Protein AF-A0A7W0R6K9-F1 (afdb_monomer_lite)

pLDDT: mean 88.85, std 13.83, range [40.97, 98.88]

Radius of gyration: 19.15 Å; chains: 1; bounding box: 45×50×49 Å

Secondary structure (DSSP, 8-state):
-B-S--SEEEEEE-GGGSEEEEEE-----BSSPPPTTSPPPBSS----EEEEESS-SBTTBPBP----GGG-SS-EEEEEE-TTT-PEEEEE---TTS-B--EEEEES-TT-GGG-EEEEEEEETTBTT-B-SSS--TTPEEEEEEEE-S-SS-SSS-TTHHHHHHHHTT--BBS-EEEEEEETTEEEEEETT-SSSEEEEE-TTSPEEES-EEEEEE--TTS--EEEEEEE-SSTTT--SEEEEEE-TTS-EEEEE----TTSTT-STTTTTS-S---EEEEE-TTS-EEEEEE--S-SPPEEEEEE-TTSSEEEEEE---SSTTSSEEEEEE--GGGS--

Sequence (342 aa):
SLTGTVVNCAGGLALRQSGWLTCEEIVQQELGTAPPGSLPRTEKKHGYVYLNPLNGTARGSPAGPQPFTAMGRFSHEAATVDDRTGIVYQTEDAGSGRGSGFYRFLPRNPADLSRGGVLQILGIQGRPSVDLREGQQQGVALPARWITIREPNPSQDAPNAIFEEGFSRGAAKFNRLEGCWDGAGSIFFSSTSGGDAKNGDVNDDGFEEGYGQIWEFIPQGLSGGQLVLLFESPDGDVLDSPDNVVVSPRGGLVLCEDDASSANAGQDDTSKFFGEDKNRLIGLTLEGVPFPFAENIMNDSEFAGACWSDDGVFLFVNIFGYDEAGSGGTLAVTGPWPRGAL

Foldseek 3Di:
DEPDAPCFAEEEAAAPNQFTWTFRQDFAAADDDDDPPDDHGHNHTHGFIFGFGPDDPDVPDGDYTDGLLLQARARWAYWYAPNVQLKIWTWHFNDFQAWIWTKIFRAPDSVCSSNHTWIWTKAFPPQFLAEPLEPADAPDWTKIFIHTQPRRRDPDSDNCVSVVSRSVRGGYTYHGKAAWEDDPQWIKTKRQFGYDQALQDAGPNGDGTHQIWMWIWHDDHPGITIIGGQEGDNDVVQGGRFHHWDQAPLGKIKTWHFHPHPRCFQPDPLCVPPTDAWIFIWIAASNHHIDTDGIDPLDRFIKDDWDADPVRQWTKIKGDADPDPPRIGIDTDGDPVVVDSD

Structure (mmCIF, N/CA/C/O backbone):
data_AF-A0A7W0R6K9-F1
#
_entry.id   AF-A0A7W0R6K9-F1
#
loop_
_atom_site.group_PDB
_atom_site.id
_atom_site.type_symbol
_atom_site.label_atom_id
_atom_site.label_alt_id
_atom_site.label_comp_id
_atom_site.label_asym_id
_atom_site.label_entity_id
_atom_site.label_seq_id
_atom_site.pdbx_PDB_ins_code
_atom_site.Cartn_x
_atom_site.Cartn_y
_atom_site.Cartn_z
_atom_site.occupancy
_atom_site.B_iso_or_equiv
_atom_site.auth_seq_id
_atom_site.auth_comp_id
_atom_site.auth_asym_id
_atom_site.auth_atom_id
_atom_site.pdbx_PDB_model_num
ATOM 1 N N . SER A 1 1 ? 9.989 6.640 -17.879 1.00 68.06 1 SER A N 1
ATOM 2 C CA . SER A 1 1 ? 11.104 6.639 -16.913 1.00 68.06 1 SER A CA 1
ATOM 3 C C . SER A 1 1 ? 11.218 8.023 -16.303 1.00 68.06 1 SER A C 1
ATOM 5 O O . SER A 1 1 ? 10.957 9.006 -17.002 1.00 68.06 1 SER A O 1
ATOM 7 N N . LEU A 1 2 ? 11.553 8.070 -15.018 1.00 79.44 2 LEU A N 1
ATOM 8 C CA . LEU A 1 2 ? 11.633 9.245 -14.154 1.00 79.44 2 LEU A CA 1
ATOM 9 C C . LEU A 1 2 ? 13.065 9.338 -13.604 1.00 79.44 2 LEU A C 1
ATOM 11 O O . LEU A 1 2 ? 13.737 8.319 -13.474 1.00 79.44 2 LEU A O 1
ATOM 15 N N . THR A 1 3 ? 13.543 10.538 -13.286 1.00 81.00 3 THR A N 1
ATOM 16 C CA . THR A 1 3 ? 14.838 10.740 -12.610 1.00 81.00 3 THR A CA 1
ATOM 17 C C . THR A 1 3 ? 14.665 11.713 -11.455 1.00 81.00 3 THR A C 1
ATOM 19 O O . THR A 1 3 ? 13.910 12.665 -11.613 1.00 81.00 3 THR A O 1
ATOM 22 N N . GLY A 1 4 ? 15.405 11.551 -10.356 1.00 83.81 4 GLY A N 1
ATOM 23 C CA . GLY A 1 4 ? 15.367 12.481 -9.216 1.00 83.81 4 GLY A CA 1
ATOM 24 C C . GLY A 1 4 ? 14.353 12.120 -8.127 1.00 83.81 4 GLY A C 1
ATOM 25 O O . GLY A 1 4 ? 13.928 13.005 -7.388 1.00 83.81 4 GLY A O 1
ATOM 26 N N . THR A 1 5 ? 13.987 10.841 -8.053 1.00 88.44 5 THR A N 1
ATOM 27 C CA . THR A 1 5 ? 13.309 10.198 -6.919 1.00 88.44 5 THR A CA 1
ATOM 28 C C . THR A 1 5 ? 14.271 9.228 -6.231 1.00 88.44 5 THR A C 1
ATOM 30 O O . THR A 1 5 ? 15.294 8.867 -6.823 1.00 88.44 5 THR A O 1
ATOM 33 N N . VAL A 1 6 ? 13.985 8.844 -4.989 1.00 88.12 6 VAL A N 1
ATOM 34 C CA . VAL A 1 6 ? 14.827 7.942 -4.182 1.00 88.12 6 VAL A CA 1
ATOM 35 C C . VAL A 1 6 ? 13.974 6.958 -3.389 1.00 88.12 6 VAL A C 1
ATOM 37 O O . VAL A 1 6 ? 12.847 7.289 -3.044 1.00 88.12 6 VAL A O 1
ATOM 40 N N . VAL A 1 7 ? 14.539 5.785 -3.071 1.00 87.94 7 VAL A N 1
ATOM 41 C CA . VAL A 1 7 ? 13.863 4.727 -2.287 1.00 87.94 7 VAL A CA 1
ATOM 42 C C . VAL A 1 7 ? 12.453 4.482 -2.832 1.00 87.94 7 VAL A C 1
ATOM 44 O O . VAL A 1 7 ? 11.446 4.609 -2.143 1.00 87.94 7 VAL A O 1
ATOM 47 N N . ASN A 1 8 ? 12.391 4.276 -4.149 1.00 91.12 8 ASN A N 1
ATOM 48 C CA . ASN A 1 8 ? 11.143 3.950 -4.807 1.00 91.12 8 ASN A CA 1
ATOM 49 C C . ASN A 1 8 ? 10.807 2.505 -4.456 1.00 91.12 8 ASN A C 1
ATOM 51 O O . ASN A 1 8 ? 11.497 1.622 -4.964 1.00 91.12 8 ASN A O 1
ATOM 55 N N . CYS A 1 9 ? 9.804 2.301 -3.604 1.00 92.12 9 CYS A N 1
ATOM 56 C CA . CYS A 1 9 ? 9.335 0.966 -3.262 1.00 92.12 9 CYS A CA 1
ATOM 57 C C . CYS A 1 9 ? 8.317 0.505 -4.315 1.00 92.12 9 CYS A C 1
ATOM 59 O O . CYS A 1 9 ? 8.650 0.461 -5.509 1.00 92.12 9 CYS A O 1
ATOM 61 N N . ALA A 1 10 ? 7.062 0.262 -3.944 1.00 94.00 10 ALA A N 1
ATOM 62 C CA . ALA A 1 10 ? 6.022 -0.072 -4.900 1.00 94.00 10 ALA A CA 1
ATOM 63 C C . ALA A 1 10 ? 5.387 1.168 -5.580 1.00 94.00 10 ALA A C 1
ATOM 65 O O . ALA A 1 10 ? 6.027 2.111 -6.083 1.00 94.00 10 ALA A O 1
ATOM 66 N N . GLY A 1 11 ? 4.072 1.096 -5.758 1.00 92.50 11 GLY A N 1
ATOM 67 C CA . GLY A 1 11 ? 3.301 2.012 -6.571 1.00 92.50 11 GLY A CA 1
ATOM 68 C C . GLY A 1 11 ? 1.989 1.399 -7.027 1.00 92.50 11 GLY A C 1
ATOM 69 O O . GLY A 1 11 ? 1.465 0.482 -6.403 1.00 92.50 11 GLY A O 1
ATOM 70 N N . GLY A 1 12 ? 1.449 1.907 -8.126 1.00 93.88 12 GLY A N 1
ATOM 71 C CA . GLY A 1 12 ? 0.247 1.341 -8.725 1.00 93.88 12 GLY A CA 1
ATOM 72 C C . GLY A 1 12 ? -0.156 2.018 -10.024 1.00 93.88 12 GLY A C 1
ATOM 73 O O . GLY A 1 12 ? 0.440 3.003 -10.472 1.00 93.88 12 GLY A O 1
ATOM 74 N N . LEU A 1 13 ? -1.179 1.465 -10.670 1.00 92.75 13 LEU A N 1
ATOM 75 C CA . LEU A 1 13 ? -1.684 1.993 -11.933 1.00 92.75 13 LEU A CA 1
ATOM 76 C C . LEU A 1 13 ? -2.298 3.384 -11.737 1.00 92.75 13 LEU A C 1
ATOM 78 O O . LEU A 1 13 ? -3.145 3.606 -10.873 1.00 92.75 13 LEU A O 1
ATOM 82 N N . ALA A 1 14 ? -1.889 4.328 -12.586 1.00 94.50 14 ALA A N 1
ATOM 83 C CA . ALA A 1 14 ? -2.558 5.615 -12.708 1.00 94.50 14 ALA A CA 1
ATOM 84 C C . ALA A 1 14 ? -3.874 5.469 -13.488 1.00 94.50 14 ALA A C 1
ATOM 86 O O . ALA A 1 14 ? -4.049 4.520 -14.256 1.00 94.50 14 ALA A O 1
ATOM 87 N N . LEU A 1 15 ? -4.759 6.466 -13.359 1.00 94.88 15 LEU A N 1
ATOM 88 C CA . LEU A 1 15 ? -6.094 6.482 -13.968 1.00 94.88 15 LEU A CA 1
ATOM 89 C C . LEU A 1 15 ? -6.074 5.988 -15.424 1.00 94.88 15 LEU A C 1
ATOM 91 O O . LEU A 1 15 ? -5.358 6.551 -16.262 1.00 94.88 15 LEU A O 1
ATOM 95 N N . ARG A 1 16 ? -6.892 4.977 -15.727 1.00 90.81 16 ARG A N 1
ATOM 96 C CA . ARG A 1 16 ? -7.057 4.339 -17.042 1.00 90.81 16 ARG A CA 1
ATOM 97 C C . ARG A 1 16 ? -5.739 3.862 -17.642 1.00 90.81 16 ARG A C 1
ATOM 99 O O . ARG A 1 16 ? -5.513 4.039 -18.840 1.00 90.81 16 ARG A O 1
ATOM 106 N N . GLN A 1 17 ? -4.856 3.335 -16.796 1.00 88.00 17 GLN A N 1
ATOM 107 C CA . GLN A 1 17 ? -3.530 2.844 -17.176 1.00 88.00 17 GLN A CA 1
ATOM 108 C C . GLN A 1 17 ? -2.688 3.901 -17.917 1.00 88.00 17 GLN A C 1
ATOM 110 O O . GLN A 1 17 ? -1.878 3.598 -18.790 1.00 88.00 17 GLN A O 1
ATOM 115 N N . SER A 1 18 ? -2.870 5.183 -17.579 1.00 90.75 18 SER A N 1
ATOM 116 C CA . SER A 1 18 ? -2.121 6.287 -18.203 1.00 90.75 18 SER A CA 1
ATOM 117 C C . SER A 1 18 ? -0.634 6.318 -17.815 1.00 90.75 18 SER A C 1
ATOM 119 O O . SER A 1 18 ? 0.165 7.033 -18.432 1.00 90.75 18 SER A O 1
ATOM 121 N N . GLY A 1 19 ? -0.247 5.526 -16.819 1.00 91.50 19 GLY A N 1
ATOM 122 C CA . GLY A 1 19 ? 1.113 5.376 -16.329 1.00 91.50 19 GLY A CA 1
ATOM 123 C C . GLY A 1 19 ? 1.149 4.626 -15.002 1.00 91.50 19 GLY A C 1
ATOM 124 O O . GLY A 1 19 ? 0.177 3.978 -14.616 1.00 91.50 19 GLY A O 1
ATOM 125 N N . TRP A 1 20 ? 2.272 4.762 -14.310 1.00 93.44 20 TRP A N 1
ATOM 126 C CA . TRP A 1 20 ? 2.527 4.195 -12.991 1.00 93.44 20 TRP A CA 1
ATOM 127 C C . TRP A 1 20 ? 2.732 5.317 -11.975 1.00 93.44 20 TRP A C 1
ATOM 129 O O . TRP A 1 20 ? 3.526 6.230 -12.217 1.00 93.44 20 TRP A O 1
ATOM 139 N N . LEU A 1 21 ? 2.022 5.266 -10.854 1.00 95.81 21 LEU A N 1
ATOM 140 C CA . LEU A 1 21 ? 2.320 6.068 -9.676 1.00 95.81 21 LEU A CA 1
ATOM 141 C C . LEU A 1 21 ? 3.453 5.376 -8.929 1.00 95.81 21 LEU A C 1
ATOM 143 O O . LEU A 1 21 ? 3.261 4.271 -8.449 1.00 95.81 21 LEU A O 1
ATOM 147 N N . THR A 1 22 ? 4.630 5.992 -8.872 1.00 95.62 22 THR A N 1
ATOM 148 C CA . THR A 1 22 ? 5.751 5.486 -8.070 1.00 95.62 22 THR A CA 1
ATOM 149 C C . THR A 1 22 ? 5.792 6.212 -6.734 1.00 95.62 22 THR A C 1
ATOM 151 O O . THR A 1 22 ? 5.587 7.432 -6.687 1.00 95.62 22 THR A O 1
ATOM 154 N N . CYS A 1 23 ? 6.041 5.456 -5.672 1.00 97.00 23 CYS A N 1
ATOM 155 C CA . CYS A 1 23 ? 6.009 5.918 -4.295 1.00 97.00 23 CYS A CA 1
ATOM 156 C C . CYS A 1 23 ? 7.423 5.962 -3.721 1.00 97.00 23 CYS A C 1
ATOM 158 O O . CYS A 1 23 ? 8.199 5.040 -3.946 1.00 97.00 23 CYS A O 1
ATOM 160 N N . GLU A 1 24 ? 7.779 7.047 -3.035 1.00 95.44 24 GLU A N 1
ATOM 161 C CA . GLU A 1 24 ? 8.985 7.077 -2.206 1.00 95.44 24 GLU A CA 1
ATOM 162 C C . GLU A 1 24 ? 8.629 6.627 -0.785 1.00 95.44 24 GLU A C 1
ATOM 164 O O . GLU A 1 24 ? 7.899 7.326 -0.070 1.00 95.44 24 GLU A O 1
ATOM 169 N N . GLU A 1 25 ? 9.201 5.509 -0.359 1.00 91.81 25 GLU A N 1
ATOM 170 C CA . GLU A 1 25 ? 9.006 4.919 0.969 1.00 91.81 25 GLU A CA 1
ATOM 171 C C . GLU A 1 25 ? 10.015 5.506 1.974 1.00 91.81 25 GLU A C 1
ATOM 173 O O . GLU A 1 25 ? 10.696 4.849 2.753 1.00 91.81 25 GLU A O 1
ATOM 178 N N . ILE A 1 26 ? 10.187 6.826 1.917 1.00 84.62 26 ILE A N 1
ATOM 179 C CA . ILE A 1 26 ? 11.125 7.531 2.781 1.00 84.62 26 ILE A CA 1
ATOM 180 C C . ILE A 1 26 ? 10.686 8.957 3.023 1.00 84.62 26 ILE A C 1
ATOM 182 O O . ILE A 1 26 ? 10.367 9.694 2.100 1.00 84.62 26 ILE A O 1
ATOM 186 N N . VAL A 1 27 ? 10.822 9.433 4.255 1.00 78.38 27 VAL A N 1
ATOM 187 C CA . VAL A 1 27 ? 10.722 10.864 4.544 1.00 78.38 27 VAL A CA 1
ATOM 188 C C . VAL A 1 27 ? 12.116 11.445 4.740 1.00 78.38 27 VAL A C 1
ATOM 190 O O . VAL A 1 27 ? 12.693 11.362 5.821 1.00 78.38 27 VAL A O 1
ATOM 193 N N . GLN A 1 28 ? 12.656 12.085 3.700 1.00 69.94 28 GLN A N 1
ATOM 194 C CA . GLN A 1 28 ? 13.980 12.716 3.755 1.00 69.94 28 GLN A CA 1
ATOM 195 C C . GLN A 1 28 ? 13.916 14.227 3.524 1.00 69.94 28 GLN A C 1
ATOM 197 O O . GLN A 1 28 ? 13.168 14.713 2.673 1.00 69.94 28 GLN A O 1
ATOM 202 N N . GLN A 1 29 ? 14.667 14.989 4.316 1.00 63.72 29 GLN A N 1
ATOM 203 C CA . GLN A 1 29 ? 14.761 16.453 4.233 1.00 63.72 29 GLN A CA 1
ATOM 204 C C . GLN A 1 29 ? 15.858 16.942 3.279 1.00 63.72 29 GLN A C 1
ATOM 206 O O . GLN A 1 29 ? 16.786 16.202 2.953 1.00 63.72 29 GLN A O 1
ATOM 211 N N . GLU A 1 30 ? 15.796 18.245 2.971 1.00 58.09 30 GLU A N 1
ATOM 212 C CA . GLU A 1 30 ? 16.895 19.001 2.354 1.00 58.09 30 GLU A CA 1
ATOM 213 C C . GLU A 1 30 ? 18.148 19.046 3.277 1.00 58.09 30 GLU A C 1
ATOM 215 O O . GLU A 1 30 ? 18.050 18.823 4.489 1.00 58.09 30 GLU A O 1
ATOM 220 N N . LEU A 1 31 ? 19.331 19.312 2.702 1.00 52.88 31 LEU A N 1
ATOM 221 C CA . LEU A 1 31 ? 20.665 19.366 3.341 1.00 52.88 31 LEU A CA 1
ATOM 222 C C . LEU A 1 31 ? 20.679 19.840 4.821 1.00 52.88 31 LEU A C 1
ATOM 224 O O . LEU A 1 31 ? 20.118 20.878 5.167 1.00 52.88 31 LEU A O 1
ATOM 228 N N . GLY A 1 32 ? 21.400 19.110 5.691 1.00 55.50 32 GLY A N 1
ATOM 229 C CA . GLY A 1 32 ? 21.499 19.345 7.146 1.00 55.50 32 GLY A CA 1
ATOM 230 C C . GLY A 1 32 ? 22.330 18.277 7.891 1.00 55.50 32 GLY A C 1
ATOM 231 O O . GLY A 1 32 ? 23.002 17.465 7.260 1.00 55.50 32 GLY A O 1
ATOM 232 N N . THR A 1 33 ? 22.306 18.233 9.230 1.00 48.66 33 THR A N 1
ATOM 233 C CA . THR A 1 33 ? 22.981 17.169 10.011 1.00 48.66 33 THR A CA 1
ATOM 234 C C . THR A 1 33 ? 22.119 15.909 10.063 1.00 48.66 33 THR A C 1
ATOM 236 O O . THR A 1 33 ? 21.005 15.948 10.580 1.00 48.66 33 THR A O 1
ATOM 239 N N . ALA A 1 34 ? 22.596 14.794 9.514 1.00 52.66 34 ALA A N 1
ATOM 240 C CA . ALA A 1 34 ? 21.904 13.504 9.548 1.00 52.66 34 ALA A CA 1
ATOM 241 C C . ALA A 1 34 ? 22.406 12.654 10.741 1.00 52.66 34 ALA A C 1
ATOM 243 O O . ALA A 1 34 ? 23.601 12.724 11.049 1.00 52.66 34 ALA A O 1
ATOM 244 N N . PRO A 1 35 ? 21.545 11.889 11.440 1.00 50.06 35 PRO A N 1
ATOM 245 C CA . PRO A 1 35 ? 21.999 10.906 12.422 1.00 50.06 35 PRO A CA 1
ATOM 246 C C . PRO A 1 35 ? 22.970 9.889 11.790 1.00 50.06 35 PRO A C 1
ATOM 248 O O . PRO A 1 35 ? 22.828 9.575 10.605 1.00 50.06 35 PRO A O 1
ATOM 251 N N . PRO A 1 36 ? 23.944 9.343 12.537 1.00 41.97 36 PRO A N 1
ATOM 252 C CA . PRO A 1 36 ? 24.777 8.246 12.042 1.00 41.97 36 PRO A CA 1
ATOM 253 C C . PRO A 1 36 ? 23.905 7.086 11.536 1.00 41.97 36 PRO A C 1
ATOM 255 O O . PRO A 1 36 ? 22.970 6.692 12.225 1.00 41.97 36 PRO A O 1
ATOM 258 N N . GLY A 1 37 ? 24.196 6.568 10.339 1.00 51.38 37 GLY A N 1
ATOM 259 C CA . GLY A 1 37 ? 23.437 5.469 9.720 1.00 51.38 37 GLY A CA 1
ATOM 260 C C . GLY A 1 37 ? 22.235 5.887 8.862 1.00 51.38 37 GLY A C 1
ATOM 261 O O . GLY A 1 37 ? 21.613 5.029 8.253 1.00 51.38 37 GLY A O 1
ATOM 262 N N . SER A 1 38 ? 21.916 7.182 8.763 1.00 53.97 38 SER A N 1
ATOM 263 C CA . SER A 1 38 ? 20.867 7.659 7.847 1.00 53.97 38 SER A CA 1
ATOM 264 C C . SER A 1 38 ? 21.368 7.814 6.406 1.00 53.97 38 SER A C 1
ATOM 266 O O . SER A 1 38 ? 22.547 8.106 6.176 1.00 53.97 38 SER A O 1
ATOM 268 N N . LEU A 1 39 ? 20.465 7.648 5.428 1.00 56.31 39 LEU A N 1
ATOM 269 C CA . LEU A 1 39 ? 20.777 7.905 4.020 1.00 56.31 39 LEU A CA 1
ATOM 270 C C . LEU A 1 39 ? 21.297 9.345 3.823 1.00 56.31 39 LEU A C 1
ATOM 272 O O . LEU A 1 39 ? 20.840 10.270 4.512 1.00 56.31 39 LEU A O 1
ATOM 276 N N . PRO A 1 40 ? 22.227 9.576 2.874 1.00 59.72 40 PRO A N 1
ATOM 277 C CA . PRO A 1 40 ? 22.791 10.901 2.621 1.00 59.72 40 PRO A CA 1
ATOM 278 C C . PRO A 1 40 ? 21.691 11.922 2.315 1.00 59.72 40 PRO A C 1
ATOM 280 O O . PRO A 1 40 ? 20.942 11.727 1.360 1.00 59.72 40 PRO A O 1
ATOM 283 N N . ARG A 1 41 ? 21.585 13.003 3.108 1.00 67.19 41 ARG A N 1
ATOM 284 C CA . ARG A 1 41 ? 20.602 14.080 2.866 1.00 67.19 41 ARG A CA 1
ATOM 285 C C . ARG A 1 41 ? 20.743 14.632 1.447 1.00 67.19 41 ARG A C 1
ATOM 287 O O . ARG A 1 41 ? 21.860 14.836 0.974 1.00 67.19 41 ARG A O 1
ATOM 294 N N . THR A 1 42 ? 19.618 14.922 0.805 1.00 71.06 42 THR A N 1
ATOM 295 C CA . THR A 1 42 ? 19.575 15.434 -0.570 1.00 71.06 42 THR A CA 1
ATOM 296 C C . THR A 1 42 ? 19.262 16.934 -0.588 1.00 71.06 42 THR A C 1
ATOM 298 O O . THR A 1 42 ? 19.017 17.559 0.441 1.00 71.06 42 THR A O 1
ATOM 301 N N . GLU A 1 43 ? 19.310 17.567 -1.760 1.00 73.25 43 GLU A N 1
ATOM 302 C CA . GLU A 1 43 ? 18.959 18.989 -1.925 1.00 73.25 43 GLU A CA 1
ATOM 303 C C . GLU A 1 43 ? 17.445 19.249 -1.944 1.00 73.25 43 GLU A C 1
ATOM 305 O O . GLU A 1 43 ? 17.028 20.406 -2.022 1.00 73.25 43 GLU A O 1
ATOM 310 N N . LYS A 1 44 ? 16.622 18.193 -1.939 1.00 83.62 44 LYS A N 1
ATOM 311 C CA . LYS A 1 44 ? 15.160 18.253 -2.053 1.00 83.62 44 LYS A CA 1
ATOM 312 C C . LYS A 1 44 ? 14.505 17.450 -0.938 1.00 83.62 44 LYS A C 1
ATOM 314 O O . LYS A 1 44 ? 15.101 16.560 -0.352 1.00 83.62 44 LYS A O 1
ATOM 319 N N . LYS A 1 45 ? 13.251 17.773 -0.640 1.00 87.62 45 LYS A N 1
ATOM 320 C CA . LYS A 1 45 ? 12.420 16.904 0.196 1.00 87.62 45 LYS A CA 1
ATOM 321 C C . LYS A 1 45 ? 12.019 15.658 -0.591 1.00 87.62 45 LYS A C 1
ATOM 323 O O . LYS A 1 45 ? 11.719 15.782 -1.776 1.00 87.62 45 LYS A O 1
ATOM 328 N N . HIS A 1 46 ? 11.925 14.535 0.108 1.00 90.75 46 HIS A N 1
ATOM 329 C CA . HIS A 1 46 ? 11.411 13.254 -0.379 1.00 90.75 46 HIS A CA 1
ATOM 330 C C . HIS A 1 46 ? 10.277 12.734 0.510 1.00 90.75 46 HIS A C 1
ATOM 332 O O . HIS A 1 46 ? 10.037 13.293 1.595 1.00 90.75 46 HIS A O 1
ATOM 338 N N . GLY A 1 47 ? 9.597 11.705 0.017 1.00 93.00 47 GLY A N 1
ATOM 339 C CA . GLY A 1 47 ? 8.422 11.063 0.612 1.00 93.00 47 GLY A CA 1
ATOM 340 C C . GLY A 1 47 ? 7.155 11.370 -0.152 1.00 93.00 47 GLY A C 1
ATOM 341 O O . GLY A 1 47 ? 6.127 11.637 0.458 1.00 93.00 47 GLY A O 1
ATOM 342 N N . TYR A 1 48 ? 7.246 11.448 -1.479 1.00 95.94 48 TYR A N 1
ATOM 343 C CA . TYR A 1 48 ? 6.125 11.817 -2.333 1.00 95.94 48 TYR A CA 1
ATOM 344 C C . TYR A 1 48 ? 5.788 10.727 -3.345 1.00 95.94 48 TYR A C 1
ATOM 346 O O . TYR A 1 48 ? 6.615 9.894 -3.706 1.00 95.94 48 TYR A O 1
ATOM 354 N N . VAL A 1 49 ? 4.575 10.826 -3.883 1.00 97.62 49 VAL A N 1
ATOM 355 C CA . VAL A 1 49 ? 4.151 10.084 -5.071 1.00 97.62 49 VAL A CA 1
ATOM 356 C C . VAL A 1 49 ? 4.452 10.889 -6.335 1.00 97.62 49 VAL A C 1
ATOM 358 O O . VAL A 1 49 ? 4.268 12.114 -6.378 1.00 97.62 49 VAL A O 1
ATOM 361 N N . TYR A 1 50 ? 4.873 10.189 -7.388 1.00 96.19 50 TYR A N 1
ATOM 362 C CA . TYR A 1 50 ? 5.180 10.743 -8.705 1.00 96.19 50 TYR A CA 1
ATOM 363 C C . TYR A 1 50 ? 4.487 9.939 -9.803 1.00 96.19 50 TYR A C 1
ATOM 365 O O . TYR A 1 50 ? 4.314 8.731 -9.686 1.00 96.19 50 TYR A O 1
ATOM 373 N N . LEU A 1 51 ? 4.152 10.587 -10.921 1.00 93.69 51 LEU A N 1
ATOM 374 C CA . LEU A 1 51 ? 3.677 9.888 -12.115 1.00 93.69 51 LEU A CA 1
ATOM 375 C C . LEU A 1 51 ? 4.843 9.565 -13.054 1.00 93.69 51 LEU A C 1
ATOM 377 O O . LEU A 1 51 ? 5.502 10.463 -13.579 1.00 93.69 51 LEU A O 1
ATOM 381 N N . ASN A 1 52 ? 5.023 8.283 -13.349 1.00 91.12 52 ASN A N 1
ATOM 382 C CA . ASN A 1 52 ? 5.784 7.796 -14.490 1.00 91.12 52 ASN A CA 1
ATOM 383 C C . ASN A 1 52 ? 4.805 7.510 -15.649 1.00 91.12 52 ASN A C 1
ATOM 385 O O . ASN A 1 52 ? 4.150 6.465 -15.652 1.00 91.12 52 ASN A O 1
ATOM 389 N N . PRO A 1 53 ? 4.646 8.426 -16.623 1.00 87.00 53 PRO A N 1
ATOM 390 C CA . PRO A 1 53 ? 3.644 8.275 -17.674 1.00 87.00 53 PRO A CA 1
ATOM 391 C C . PRO A 1 53 ? 4.002 7.132 -18.630 1.00 87.00 53 PRO A C 1
ATOM 393 O O . PRO A 1 53 ? 5.171 6.953 -18.983 1.00 87.00 53 PRO A O 1
ATOM 396 N N . LEU A 1 54 ? 2.983 6.414 -19.114 1.00 83.06 54 LEU A N 1
ATOM 397 C CA . LEU A 1 54 ? 3.149 5.340 -20.101 1.00 83.06 54 LEU A CA 1
ATOM 398 C C . LEU A 1 54 ? 3.735 5.883 -21.414 1.00 83.06 54 LEU A C 1
ATOM 400 O O . LEU A 1 54 ? 4.632 5.293 -22.013 1.00 83.06 54 LEU A O 1
ATOM 404 N N . ASN A 1 55 ? 3.257 7.059 -21.828 1.00 77.06 55 ASN A N 1
ATOM 405 C CA . ASN A 1 55 ? 3.740 7.771 -23.003 1.00 77.06 55 ASN A CA 1
ATOM 406 C C . ASN A 1 55 ? 4.681 8.903 -22.573 1.00 77.06 55 ASN A C 1
ATOM 408 O O . ASN A 1 55 ? 4.241 9.946 -22.091 1.00 77.06 55 ASN A O 1
ATOM 412 N N . GLY A 1 56 ? 5.989 8.697 -22.750 1.00 65.00 56 GLY A N 1
ATOM 413 C CA . GLY A 1 56 ? 6.986 9.759 -22.593 1.00 65.00 56 GLY A CA 1
ATOM 414 C C . GLY A 1 56 ? 6.899 10.808 -23.710 1.00 65.00 56 GLY A C 1
ATOM 415 O O . GLY A 1 56 ? 6.320 10.565 -24.767 1.00 65.00 56 GLY A O 1
ATOM 416 N N . THR A 1 57 ? 7.519 11.973 -23.506 1.00 64.19 57 THR A N 1
ATOM 417 C CA . THR A 1 57 ? 7.579 13.039 -24.527 1.00 64.19 57 THR A CA 1
ATOM 418 C C . THR A 1 57 ? 8.433 12.635 -25.736 1.00 64.19 57 THR A C 1
ATOM 420 O O . THR A 1 57 ? 8.124 13.020 -26.862 1.00 64.19 57 THR A O 1
ATOM 423 N N . ALA A 1 58 ? 9.482 11.836 -25.505 1.00 69.25 58 ALA A N 1
ATOM 424 C CA . ALA A 1 58 ? 10.310 11.177 -26.514 1.00 69.25 58 ALA A CA 1
ATOM 425 C C . ALA A 1 58 ? 11.070 9.977 -25.907 1.00 69.25 58 ALA A C 1
ATOM 427 O O . ALA A 1 58 ? 11.338 9.929 -24.703 1.00 69.25 58 ALA A O 1
ATOM 428 N N . ARG A 1 59 ? 11.462 9.000 -26.738 1.00 70.69 59 ARG A N 1
ATOM 429 C CA . ARG A 1 59 ? 12.308 7.871 -26.304 1.00 70.69 59 ARG A CA 1
ATOM 430 C C . ARG A 1 59 ? 13.651 8.396 -25.785 1.00 70.69 59 ARG A C 1
ATOM 432 O O . ARG A 1 59 ? 14.327 9.140 -26.484 1.00 70.69 59 ARG A O 1
ATOM 439 N N . GLY A 1 60 ? 14.048 7.974 -24.584 1.00 70.19 60 GLY A N 1
ATOM 440 C CA . GLY A 1 60 ? 15.292 8.427 -23.949 1.00 70.19 60 GLY A CA 1
ATOM 441 C C . GLY A 1 60 ? 15.206 9.814 -23.301 1.00 70.19 60 GLY A C 1
ATOM 442 O O . GLY A 1 60 ? 16.222 10.329 -22.849 1.00 70.19 60 GLY A O 1
ATOM 443 N N . SER A 1 61 ? 14.016 10.414 -23.232 1.00 72.06 61 SER A N 1
ATOM 444 C CA . SER A 1 61 ? 13.771 11.668 -22.517 1.00 72.06 61 SER A CA 1
ATOM 445 C C . SER A 1 61 ? 12.887 11.386 -21.301 1.00 72.06 61 SER A C 1
ATOM 447 O O . SER A 1 61 ? 11.660 11.432 -21.425 1.00 72.06 61 SER A O 1
ATOM 449 N N . PRO A 1 62 ? 13.477 11.013 -20.148 1.00 70.94 62 PRO A N 1
ATOM 450 C CA . PRO A 1 62 ? 12.704 10.808 -18.932 1.00 70.94 62 PRO A CA 1
ATOM 451 C C . PRO A 1 62 ? 11.949 12.089 -18.562 1.00 70.94 62 PRO A C 1
ATOM 453 O O . PRO A 1 62 ? 12.427 13.202 -18.799 1.00 70.94 62 PRO A O 1
ATOM 456 N N . ALA A 1 63 ? 10.751 11.924 -18.007 1.00 71.38 63 ALA A N 1
ATOM 457 C CA . ALA A 1 63 ? 10.013 13.054 -17.463 1.00 71.38 63 ALA A CA 1
ATOM 458 C C . ALA A 1 63 ? 10.774 13.616 -16.251 1.00 71.38 63 ALA A C 1
ATOM 460 O O . ALA A 1 63 ? 11.422 12.868 -15.515 1.00 71.38 63 ALA A O 1
ATOM 461 N N . GLY A 1 64 ? 10.704 14.933 -16.046 1.00 74.50 64 GLY A N 1
ATOM 462 C CA . GLY A 1 64 ? 11.208 15.537 -14.814 1.00 74.50 64 GLY A CA 1
ATOM 463 C C . GLY A 1 64 ? 10.362 15.098 -13.610 1.00 74.50 64 GLY A C 1
ATOM 464 O O . GLY A 1 64 ? 9.156 14.889 -13.774 1.00 74.50 64 GLY A O 1
ATOM 465 N N . PRO A 1 65 ? 10.953 14.977 -12.408 1.00 83.38 65 PRO A N 1
ATOM 466 C CA . PRO A 1 65 ? 10.221 14.572 -11.218 1.00 83.38 65 PRO A CA 1
ATOM 467 C C . PRO A 1 65 ? 9.310 15.716 -10.769 1.00 83.38 65 PRO A C 1
ATOM 469 O O . PRO A 1 65 ? 9.778 16.791 -10.391 1.00 83.38 65 PRO A O 1
ATOM 472 N N . GLN A 1 66 ? 7.998 15.493 -10.817 1.00 91.19 66 GLN A N 1
ATOM 473 C CA . GLN A 1 66 ? 7.017 16.395 -10.223 1.00 91.19 66 GLN A CA 1
ATOM 474 C C . GLN A 1 66 ? 6.344 15.694 -9.034 1.00 91.19 66 GLN A C 1
ATOM 476 O O . GLN A 1 66 ? 5.473 14.857 -9.268 1.00 91.19 66 GLN A O 1
ATOM 481 N N . PRO A 1 67 ? 6.720 16.020 -7.782 1.00 94.88 67 PRO A N 1
ATOM 482 C CA . PRO A 1 67 ? 6.093 15.418 -6.612 1.00 94.88 67 PRO A CA 1
ATOM 483 C C . PRO A 1 67 ? 4.649 15.900 -6.469 1.00 94.88 67 PRO A C 1
ATOM 485 O O . PRO A 1 67 ? 4.368 17.103 -6.557 1.00 94.88 67 PRO A O 1
ATOM 488 N N . PHE A 1 68 ? 3.728 14.985 -6.180 1.00 97.38 68 PHE A N 1
ATOM 489 C CA . PHE A 1 68 ? 2.345 15.321 -5.850 1.00 97.38 68 PHE A CA 1
ATOM 490 C C . PHE A 1 68 ? 2.201 15.647 -4.365 1.00 97.38 68 PHE A C 1
ATOM 492 O O . PHE A 1 68 ? 1.606 14.911 -3.592 1.00 97.38 68 PHE A O 1
ATOM 499 N N . THR A 1 69 ? 2.702 16.811 -3.960 1.00 96.94 69 THR A N 1
ATOM 500 C CA . THR A 1 69 ? 2.759 17.227 -2.544 1.00 96.94 69 THR A CA 1
ATOM 501 C C . THR A 1 69 ? 1.405 17.272 -1.826 1.00 96.94 69 THR A C 1
ATOM 503 O O . THR A 1 69 ? 1.352 17.173 -0.606 1.00 96.94 69 THR A O 1
ATOM 506 N N . ALA A 1 70 ? 0.295 17.415 -2.556 1.00 98.25 70 ALA A N 1
ATOM 507 C CA . ALA A 1 70 ? -1.047 17.383 -1.973 1.00 98.25 70 ALA A CA 1
ATOM 508 C C . ALA A 1 70 ? -1.513 15.967 -1.579 1.00 98.25 70 ALA A C 1
ATOM 510 O O . ALA A 1 70 ? -2.510 15.851 -0.867 1.00 98.25 70 ALA A O 1
ATOM 511 N N . MET A 1 71 ? -0.829 14.920 -2.057 1.00 98.31 71 MET A N 1
ATOM 512 C CA . MET A 1 71 ? -1.110 13.517 -1.738 1.00 98.31 71 MET A CA 1
ATOM 513 C C . MET A 1 71 ? -0.503 13.069 -0.407 1.00 98.31 71 MET A C 1
ATOM 515 O O . MET A 1 71 ? -0.913 12.034 0.104 1.00 98.31 71 MET A O 1
ATOM 519 N N . GLY A 1 72 ? 0.371 13.879 0.192 1.00 97.19 72 GLY A N 1
ATOM 520 C CA . GLY A 1 72 ? 1.041 13.545 1.440 1.00 97.19 72 GLY A CA 1
ATOM 521 C C . GLY A 1 72 ? 2.555 13.609 1.314 1.00 97.19 72 GLY A C 1
ATOM 522 O O . GLY A 1 72 ? 3.101 13.498 0.217 1.00 97.19 72 GLY A O 1
ATOM 523 N N . ARG A 1 73 ? 3.222 13.788 2.454 1.00 95.44 73 ARG A N 1
ATOM 524 C CA . ARG A 1 73 ? 4.655 13.563 2.623 1.00 95.44 73 ARG A CA 1
ATOM 525 C C . ARG A 1 73 ? 4.903 12.607 3.789 1.00 95.44 73 ARG A C 1
ATOM 527 O O . ARG A 1 73 ? 5.059 13.059 4.923 1.00 95.44 73 ARG A O 1
ATOM 534 N N . PHE A 1 74 ? 4.905 11.319 3.488 1.00 94.88 74 PHE A N 1
ATOM 535 C CA . PHE A 1 74 ? 5.121 10.201 4.408 1.00 94.88 74 PHE A CA 1
ATOM 536 C C . PHE A 1 74 ? 5.829 9.062 3.651 1.00 94.88 74 PHE A C 1
ATOM 538 O O . PHE A 1 74 ? 6.115 9.216 2.460 1.00 94.88 74 PHE A O 1
ATOM 545 N N . SER A 1 75 ? 6.157 7.965 4.330 1.00 94.69 75 SER A N 1
ATOM 546 C CA . SER A 1 75 ? 6.719 6.771 3.690 1.00 94.69 75 SER A CA 1
ATOM 547 C C . SER A 1 75 ? 5.613 6.056 2.916 1.00 94.69 75 SER A C 1
ATOM 549 O O . SER A 1 75 ? 4.818 5.336 3.505 1.00 94.69 75 SER A O 1
ATOM 551 N N . HIS A 1 76 ? 5.476 6.360 1.625 1.00 97.75 76 HIS A N 1
ATOM 552 C CA . HIS A 1 76 ? 4.435 5.755 0.797 1.00 97.75 76 HIS A CA 1
ATOM 553 C C . HIS A 1 76 ? 4.934 4.412 0.298 1.00 97.75 76 HIS A C 1
ATOM 555 O O . HIS A 1 76 ? 5.963 4.387 -0.374 1.00 97.75 76 HIS A O 1
ATOM 561 N N . GLU A 1 77 ? 4.162 3.358 0.530 1.00 96.94 77 GLU A N 1
ATOM 562 C CA . GLU A 1 77 ? 4.501 2.051 -0.020 1.00 96.94 77 GLU A CA 1
ATOM 563 C C . GLU A 1 77 ? 3.868 1.886 -1.405 1.00 96.94 77 GLU A C 1
ATOM 565 O O . GLU A 1 77 ? 4.533 1.942 -2.441 1.00 96.94 77 GLU A O 1
ATOM 570 N N . ALA A 1 78 ? 2.537 1.890 -1.468 1.00 97.75 78 ALA A N 1
ATOM 571 C CA . ALA A 1 78 ? 1.799 1.774 -2.718 1.00 97.75 78 ALA A CA 1
ATOM 572 C C . ALA A 1 78 ? 0.734 2.865 -2.890 1.00 97.75 78 ALA A C 1
ATOM 574 O O . ALA A 1 78 ? 0.231 3.467 -1.938 1.00 97.75 78 ALA A O 1
ATOM 575 N N . ALA A 1 79 ? 0.380 3.131 -4.151 1.00 98.06 79 ALA A N 1
ATOM 576 C CA . ALA A 1 79 ? -0.669 4.076 -4.514 1.00 98.06 79 ALA A CA 1
ATOM 577 C C . ALA A 1 79 ? -1.416 3.616 -5.768 1.00 98.06 79 ALA A C 1
ATOM 579 O O . ALA A 1 79 ? -0.841 3.559 -6.852 1.00 98.06 79 ALA A O 1
ATOM 580 N N . THR A 1 80 ? -2.718 3.362 -5.646 1.00 96.31 80 THR A N 1
ATOM 581 C CA . THR A 1 80 ? -3.558 2.885 -6.754 1.00 96.31 80 THR A CA 1
ATOM 582 C C . THR A 1 80 ? -4.761 3.790 -6.982 1.00 96.31 80 THR A C 1
ATOM 584 O O . THR A 1 80 ? -5.262 4.426 -6.051 1.00 96.31 80 THR A O 1
ATOM 587 N N . VAL A 1 81 ? -5.221 3.891 -8.227 1.00 96.88 81 VAL A N 1
ATOM 588 C CA . VAL A 1 81 ? -6.368 4.728 -8.594 1.00 96.88 81 VAL A CA 1
ATOM 589 C C . VAL A 1 81 ? -7.607 3.860 -8.783 1.00 96.88 81 VAL A C 1
ATOM 591 O O . VAL A 1 81 ? -7.607 2.975 -9.629 1.00 96.88 81 VAL A O 1
ATOM 594 N N . ASP A 1 82 ? -8.693 4.177 -8.074 1.00 94.81 82 ASP A N 1
ATOM 595 C CA . ASP A 1 82 ? -10.017 3.643 -8.415 1.00 94.81 82 ASP A CA 1
ATOM 596 C C . ASP A 1 82 ? -10.469 4.265 -9.740 1.00 94.81 82 ASP A C 1
ATOM 598 O O . ASP A 1 82 ? -10.847 5.442 -9.803 1.00 94.81 82 ASP A O 1
ATOM 602 N N . ASP A 1 83 ? -10.464 3.472 -10.808 1.00 91.06 83 ASP A N 1
ATOM 603 C CA . ASP A 1 83 ? -10.777 3.925 -12.165 1.00 91.06 83 ASP A CA 1
ATOM 604 C C . ASP A 1 83 ? -12.213 4.456 -12.331 1.00 91.06 83 ASP A C 1
ATOM 606 O O . ASP A 1 83 ? -12.506 5.206 -13.274 1.00 91.06 83 ASP A O 1
ATOM 610 N N . ARG A 1 84 ? -13.129 4.118 -11.412 1.00 91.00 84 ARG A N 1
ATOM 611 C CA . ARG A 1 84 ? -14.517 4.607 -11.435 1.00 91.00 84 ARG A CA 1
ATOM 612 C C . ARG A 1 84 ? -14.635 6.025 -10.898 1.00 91.00 84 ARG A C 1
ATOM 614 O O . ARG A 1 84 ? -15.488 6.777 -11.376 1.00 91.00 84 ARG A O 1
ATOM 621 N N . THR A 1 85 ? -13.844 6.383 -9.888 1.00 92.69 85 THR A N 1
ATOM 622 C CA . THR A 1 85 ? -13.980 7.661 -9.167 1.00 92.69 85 THR A CA 1
ATOM 623 C C . THR A 1 85 ? -12.798 8.604 -9.364 1.00 92.69 85 THR A C 1
ATOM 625 O O . THR A 1 85 ? -12.951 9.816 -9.194 1.00 92.69 85 THR A O 1
ATOM 628 N N . GLY A 1 86 ? -11.636 8.078 -9.746 1.00 95.19 86 GLY A N 1
ATOM 629 C CA . GLY A 1 86 ? -10.376 8.804 -9.800 1.00 95.19 86 GLY A CA 1
ATOM 630 C C . GLY A 1 86 ? -9.757 9.081 -8.431 1.00 95.19 86 GLY A C 1
ATOM 631 O O . GLY A 1 86 ? -8.833 9.886 -8.348 1.00 95.19 86 GLY A O 1
ATOM 632 N N . ILE A 1 87 ? -10.277 8.478 -7.360 1.00 97.56 87 ILE A N 1
ATOM 633 C CA . ILE A 1 87 ? -9.682 8.561 -6.024 1.00 97.56 87 ILE A CA 1
ATOM 634 C C . ILE A 1 87 ? -8.391 7.746 -6.021 1.00 97.56 87 ILE A C 1
ATOM 636 O O . ILE A 1 87 ? -8.370 6.629 -6.528 1.00 97.56 87 ILE A O 1
ATOM 640 N N . VAL A 1 88 ? -7.332 8.299 -5.429 1.00 98.31 88 VAL A N 1
ATOM 641 C CA . VAL A 1 88 ? -6.074 7.570 -5.230 1.00 98.31 88 VAL A CA 1
ATOM 642 C C . VAL A 1 88 ? -6.041 7.027 -3.809 1.00 98.31 88 VAL A C 1
ATOM 644 O O . VAL A 1 88 ? -6.153 7.811 -2.869 1.00 98.31 88 VAL A O 1
ATOM 647 N N . TYR A 1 89 ? -5.898 5.722 -3.639 1.00 98.44 89 TYR A N 1
ATOM 648 C CA . TYR A 1 89 ? -5.719 5.070 -2.344 1.00 98.44 89 TYR A CA 1
ATOM 649 C C . TYR A 1 89 ? -4.239 4.820 -2.104 1.00 98.44 89 TYR A C 1
ATOM 651 O O . TYR A 1 89 ? -3.537 4.460 -3.044 1.00 98.44 89 TYR A O 1
ATOM 659 N N . GLN A 1 90 ? -3.769 5.065 -0.883 1.00 98.81 90 GLN A N 1
ATOM 660 C CA . GLN A 1 90 ? -2.344 5.016 -0.551 1.00 98.81 90 GLN A CA 1
ATOM 661 C C . GLN A 1 90 ? -2.133 4.287 0.771 1.00 98.81 90 GLN A C 1
ATOM 663 O O . GLN A 1 90 ? -2.913 4.475 1.713 1.00 98.81 90 GLN A O 1
ATOM 668 N N . THR A 1 91 ? -1.073 3.500 0.830 1.00 98.69 91 THR A N 1
ATOM 669 C CA . THR A 1 91 ? -0.579 2.829 2.032 1.00 98.69 91 THR A CA 1
ATOM 670 C C . THR A 1 91 ? 0.669 3.534 2.548 1.00 98.69 91 THR A C 1
ATOM 672 O O . THR A 1 91 ? 1.332 4.281 1.822 1.00 98.69 91 THR A O 1
ATOM 675 N N . GLU A 1 92 ? 0.930 3.364 3.836 1.00 97.69 92 GLU A N 1
ATOM 676 C CA . GLU A 1 92 ? 2.094 3.913 4.517 1.00 97.69 92 GLU A CA 1
ATOM 677 C C . GLU A 1 92 ? 2.802 2.769 5.223 1.00 97.69 92 GLU A C 1
ATOM 679 O O . GLU A 1 92 ? 2.200 2.167 6.113 1.00 97.69 92 GLU A O 1
ATOM 684 N N . ASP A 1 93 ? 4.059 2.516 4.866 1.00 95.69 93 ASP A N 1
ATOM 685 C CA . ASP A 1 93 ? 4.953 1.747 5.719 1.00 95.69 93 ASP A CA 1
ATOM 686 C C . ASP A 1 93 ? 5.848 2.717 6.494 1.00 95.69 93 ASP A C 1
ATOM 688 O O . ASP A 1 93 ? 6.837 3.265 6.012 1.00 95.69 93 ASP A O 1
ATOM 692 N N . ALA A 1 94 ? 5.455 3.008 7.732 1.00 89.38 94 ALA A N 1
ATOM 693 C CA . ALA A 1 94 ? 6.244 3.868 8.607 1.00 89.38 94 ALA A CA 1
ATOM 694 C C . ALA A 1 94 ? 7.444 3.135 9.251 1.00 89.38 94 ALA A C 1
ATOM 696 O O . ALA A 1 94 ? 8.239 3.779 9.955 1.00 89.38 94 ALA A O 1
ATOM 697 N N . GLY A 1 95 ? 7.564 1.824 9.028 1.00 85.69 95 GLY A N 1
ATOM 698 C CA . GLY A 1 95 ? 8.453 0.898 9.712 1.00 85.69 95 GLY A CA 1
ATOM 699 C C . GLY A 1 95 ? 7.924 0.441 11.075 1.00 85.69 95 GLY A C 1
ATOM 700 O O . GLY A 1 95 ? 6.988 1.012 11.653 1.00 85.69 95 GLY A O 1
ATOM 701 N N . SER A 1 96 ? 8.576 -0.583 11.621 1.00 83.12 96 SER A N 1
ATOM 702 C CA . SER A 1 96 ? 8.284 -1.177 12.929 1.00 83.12 96 SER A CA 1
ATOM 703 C C . SER A 1 96 ? 8.195 -0.147 14.062 1.00 83.12 96 SER A C 1
ATOM 705 O O . SER A 1 96 ? 8.966 0.813 14.152 1.00 83.12 96 SER A O 1
ATOM 707 N N . GLY A 1 97 ? 7.217 -0.334 14.953 1.00 82.44 97 GLY A N 1
ATOM 708 C CA . GLY A 1 97 ? 6.989 0.542 16.112 1.00 82.44 97 GLY A CA 1
ATOM 709 C C . GLY A 1 97 ? 6.411 1.916 15.783 1.00 82.44 97 GLY A C 1
ATOM 710 O O . GLY A 1 97 ? 6.261 2.754 16.678 1.00 82.44 97 GLY A O 1
ATOM 711 N N . ARG A 1 98 ? 6.039 2.159 14.523 1.00 87.75 98 ARG A N 1
ATOM 712 C CA . ARG A 1 98 ? 5.315 3.360 14.103 1.00 87.75 98 ARG A CA 1
ATOM 713 C C . ARG A 1 98 ? 3.921 2.991 13.617 1.00 87.75 98 ARG A C 1
ATOM 715 O O . ARG A 1 98 ? 3.685 1.943 13.031 1.00 87.75 98 ARG A O 1
ATOM 722 N N . GLY A 1 99 ? 2.960 3.863 13.908 1.00 92.38 99 GLY A N 1
ATOM 723 C CA . GLY A 1 99 ? 1.607 3.674 13.397 1.00 92.38 99 GLY A CA 1
ATOM 724 C C . GLY A 1 99 ? 1.553 3.981 11.906 1.00 92.38 99 GLY A C 1
ATOM 725 O O . GLY A 1 99 ? 2.054 5.019 11.497 1.00 92.38 99 GLY A O 1
ATOM 726 N N . SER A 1 100 ? 0.925 3.094 11.140 1.00 97.06 100 SER A N 1
ATOM 727 C CA . SER A 1 100 ? 0.727 3.235 9.696 1.00 97.06 100 SER A CA 1
ATOM 728 C C . SER A 1 100 ? -0.733 3.554 9.369 1.00 97.06 100 SER A C 1
ATOM 730 O O . SER A 1 100 ? -1.653 3.059 10.037 1.00 97.06 100 SER A O 1
ATOM 732 N N . GLY A 1 101 ? -0.965 4.408 8.370 1.00 98.31 101 GLY A N 1
ATOM 733 C CA . GLY A 1 101 ? -2.291 4.836 7.928 1.00 98.31 101 GLY A CA 1
ATOM 734 C C . GLY A 1 101 ? -2.689 4.314 6.545 1.00 98.31 101 GLY A C 1
ATOM 735 O O . GLY A 1 101 ? -1.876 4.229 5.634 1.00 98.31 101 GLY A O 1
ATOM 736 N N . PHE A 1 102 ? -3.985 4.047 6.358 1.00 98.88 102 PHE A N 1
ATOM 737 C CA . PHE A 1 102 ? -4.577 3.891 5.025 1.00 98.88 102 PHE A CA 1
ATOM 738 C C . PHE A 1 102 ? -5.209 5.213 4.588 1.00 98.88 102 PHE A C 1
ATOM 740 O O . PHE A 1 102 ? -6.057 5.777 5.294 1.00 98.88 102 PHE A O 1
ATOM 747 N N . TYR A 1 103 ? -4.820 5.720 3.424 1.00 98.81 103 TYR A N 1
ATOM 748 C CA . TYR A 1 103 ? -5.187 7.051 2.954 1.00 98.81 103 TYR A CA 1
ATOM 749 C C . TYR A 1 103 ? -5.998 7.002 1.667 1.00 98.81 103 TYR A C 1
ATOM 751 O O . TYR A 1 103 ? -5.916 6.072 0.869 1.00 98.81 103 TYR A O 1
ATOM 759 N N . ARG A 1 104 ? -6.741 8.083 1.424 1.00 98.38 104 ARG A N 1
ATOM 760 C CA . ARG A 1 104 ? -7.270 8.406 0.103 1.00 98.38 104 ARG A CA 1
ATOM 761 C C . ARG A 1 104 ? -7.028 9.865 -0.248 1.00 98.38 104 ARG A C 1
ATOM 763 O O . ARG A 1 104 ? -7.213 10.759 0.580 1.00 98.38 104 ARG A O 1
ATOM 770 N N . PHE A 1 105 ? -6.702 10.119 -1.500 1.00 98.62 105 PHE A N 1
ATOM 771 C CA . PHE A 1 105 ? -6.584 11.442 -2.077 1.00 98.62 105 PHE A CA 1
ATOM 772 C C . PHE A 1 105 ? -7.731 11.686 -3.056 1.00 98.62 105 PHE A C 1
ATOM 774 O O . PHE A 1 105 ? -7.961 10.915 -3.986 1.00 98.62 105 PHE A O 1
ATOM 781 N N . LEU A 1 106 ? -8.458 12.780 -2.833 1.00 98.12 106 LEU A N 1
ATOM 782 C CA . LEU A 1 106 ? -9.533 13.253 -3.698 1.00 98.12 106 LEU A CA 1
ATOM 783 C C . LEU A 1 106 ? -8.966 14.332 -4.636 1.00 98.12 106 LEU A C 1
ATOM 785 O O . LEU A 1 106 ? -8.866 15.495 -4.214 1.00 98.12 106 LEU A O 1
ATOM 789 N N . PRO A 1 107 ? -8.566 14.002 -5.878 1.00 98.00 107 PRO A N 1
ATOM 790 C CA . PRO A 1 107 ? -7.987 14.988 -6.780 1.00 98.00 107 PRO A CA 1
ATOM 791 C C . PRO A 1 107 ? -9.030 16.017 -7.225 1.00 98.00 107 PRO A C 1
ATOM 793 O O . PRO A 1 107 ? -10.193 15.696 -7.467 1.00 98.00 107 PRO A O 1
ATOM 796 N N . ARG A 1 108 ? -8.602 17.270 -7.421 1.00 98.12 108 ARG A N 1
ATOM 797 C CA . ARG A 1 108 ? -9.434 18.287 -8.097 1.00 98.12 108 ARG A CA 1
ATOM 798 C C . ARG A 1 108 ? -9.685 17.931 -9.558 1.00 98.12 108 ARG A C 1
ATOM 800 O O . ARG A 1 108 ? -10.709 18.316 -10.114 1.00 98.12 108 ARG A O 1
ATOM 807 N N . ASN A 1 109 ? -8.726 17.244 -10.172 1.00 97.06 109 ASN A N 1
ATOM 808 C CA . ASN A 1 109 ? -8.810 16.726 -11.526 1.00 97.06 109 ASN A CA 1
ATOM 809 C C . ASN A 1 109 ? -8.155 15.334 -11.574 1.00 97.06 109 ASN A C 1
ATOM 811 O O . ASN A 1 109 ? -6.928 15.264 -11.556 1.00 97.06 109 ASN A O 1
ATOM 815 N N . PRO A 1 110 ? -8.930 14.239 -11.659 1.00 94.88 110 PRO A N 1
ATOM 816 C CA . PRO A 1 110 ? -8.379 12.887 -11.771 1.00 94.88 110 PRO A CA 1
ATOM 817 C C . PRO A 1 110 ? -7.411 12.675 -12.943 1.00 94.88 110 PRO A C 1
ATOM 819 O O . PRO A 1 110 ? -6.520 11.841 -12.858 1.00 94.88 110 PRO A O 1
ATOM 822 N N . ALA A 1 111 ? -7.561 13.434 -14.034 1.00 92.56 111 ALA A N 1
ATOM 823 C CA . ALA A 1 111 ? -6.673 13.340 -15.193 1.00 92.56 111 ALA A CA 1
ATOM 824 C C . ALA A 1 111 ? -5.356 14.125 -15.026 1.00 92.56 111 ALA A C 1
ATOM 826 O O . ALA A 1 111 ? -4.473 14.020 -15.872 1.00 92.56 111 ALA A O 1
ATOM 827 N N . ASP A 1 112 ? -5.235 14.949 -13.981 1.00 94.00 112 ASP A N 1
ATOM 828 C CA . ASP A 1 112 ? -4.056 15.772 -13.705 1.00 94.00 112 ASP A CA 1
ATOM 829 C C . ASP A 1 112 ? -3.899 15.963 -12.187 1.00 94.00 112 ASP A C 1
ATOM 831 O O . ASP A 1 112 ? -4.346 16.963 -11.608 1.00 94.00 112 ASP A O 1
ATOM 835 N N . LEU A 1 113 ? -3.252 14.987 -11.541 1.00 96.00 113 LEU A N 1
ATOM 8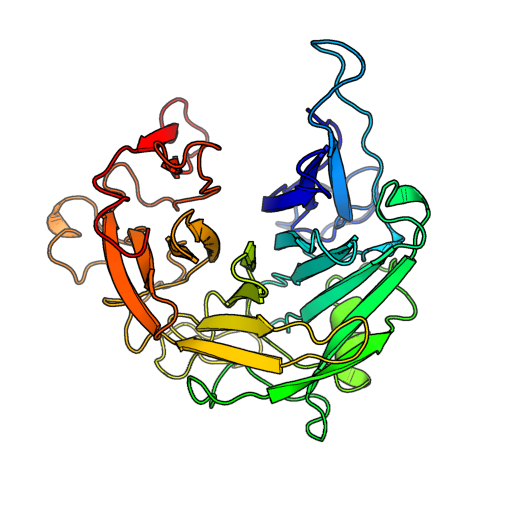36 C CA . LEU A 1 113 ? -3.030 14.964 -10.089 1.00 96.00 113 LEU A CA 1
ATOM 837 C C . LEU A 1 113 ? -2.206 16.167 -9.594 1.00 96.00 113 LEU A C 1
ATOM 839 O O . LEU A 1 113 ? -2.322 16.563 -8.431 1.00 96.00 113 LEU A O 1
ATOM 843 N N . SER A 1 114 ? -1.458 16.838 -10.482 1.00 95.19 114 SER A N 1
ATOM 844 C CA . SER A 1 114 ? -0.703 18.049 -10.139 1.00 95.19 114 SER A CA 1
ATOM 845 C C . SER A 1 114 ? -1.583 19.237 -9.744 1.00 95.19 114 SER A C 1
ATOM 847 O O . SER A 1 114 ? -1.110 20.188 -9.118 1.00 95.19 114 SER A O 1
ATOM 849 N N . ARG A 1 115 ? -2.885 19.193 -10.060 1.00 97.56 115 ARG A N 1
ATOM 850 C CA . ARG A 1 115 ? -3.861 20.220 -9.656 1.00 97.56 115 ARG A CA 1
ATOM 851 C C . ARG A 1 115 ? -4.204 20.180 -8.172 1.00 97.56 115 ARG A C 1
ATOM 853 O O . ARG A 1 115 ? -4.986 21.013 -7.707 1.00 97.56 115 ARG A O 1
ATOM 860 N N . GLY A 1 116 ? -3.610 19.254 -7.428 1.00 97.94 116 GLY A N 1
ATOM 861 C CA . GLY A 1 116 ? -3.851 19.080 -6.010 1.00 97.94 116 GLY A CA 1
ATOM 862 C C . GLY A 1 116 ? -5.238 18.509 -5.736 1.00 97.94 116 GLY A C 1
ATOM 863 O O . GLY A 1 116 ? -5.964 18.078 -6.633 1.00 97.94 116 GLY A O 1
ATOM 864 N N . GLY A 1 117 ? -5.609 18.495 -4.464 1.00 98.19 117 GLY A N 1
ATOM 865 C CA . GLY A 1 117 ? -6.778 17.766 -3.996 1.00 98.19 117 GLY A CA 1
ATOM 866 C C . GLY A 1 117 ? -6.887 17.816 -2.486 1.00 98.19 117 GLY A C 1
ATOM 867 O O . GLY A 1 117 ? -6.400 18.758 -1.857 1.00 98.19 117 GLY A O 1
ATOM 868 N N . VAL A 1 118 ? -7.550 16.814 -1.924 1.00 98.50 118 VAL A N 1
ATOM 869 C CA . VAL A 1 118 ? -7.725 16.658 -0.482 1.00 98.50 118 VAL A CA 1
ATOM 870 C C . VAL A 1 118 ? -7.247 15.275 -0.070 1.00 98.50 118 VAL A C 1
ATOM 872 O O . VAL A 1 118 ? -7.836 14.281 -0.485 1.00 98.50 118 VAL A O 1
ATOM 875 N N . LEU A 1 119 ? -6.218 15.226 0.774 1.00 98.81 119 LEU A N 1
ATOM 876 C CA . LEU A 1 119 ? -5.788 14.004 1.442 1.00 98.81 119 LEU A CA 1
ATOM 877 C C . LEU A 1 119 ? -6.684 13.715 2.649 1.00 98.81 119 LEU A C 1
ATOM 879 O O . LEU A 1 119 ? -7.014 14.609 3.438 1.00 98.81 119 LEU A O 1
ATOM 883 N N . GLN A 1 120 ? -7.078 12.458 2.801 1.00 98.75 120 GLN A N 1
ATOM 884 C CA . GLN A 1 120 ? -7.813 11.960 3.952 1.00 98.75 120 GLN A CA 1
ATOM 885 C C . GLN A 1 120 ? -7.212 10.641 4.426 1.00 98.75 120 GLN A C 1
ATOM 887 O O . GLN A 1 120 ? -6.745 9.850 3.617 1.00 98.75 120 GLN A O 1
ATOM 892 N N . ILE A 1 121 ? -7.287 10.391 5.726 1.00 98.88 121 ILE A N 1
ATOM 893 C CA . ILE A 1 121 ? -6.898 9.127 6.355 1.00 98.88 121 ILE A CA 1
ATOM 894 C C . ILE A 1 121 ? -8.145 8.378 6.832 1.00 98.88 121 ILE A C 1
ATOM 896 O O . ILE A 1 121 ? -9.153 8.996 7.218 1.00 98.88 121 ILE A O 1
ATOM 900 N N . LEU A 1 122 ? -8.094 7.053 6.775 1.00 98.81 122 LEU A N 1
ATOM 901 C CA . LEU A 1 122 ? -9.154 6.163 7.217 1.00 98.81 122 LEU A CA 1
ATOM 902 C C . LEU A 1 122 ? -9.289 6.190 8.745 1.00 98.81 122 LEU A C 1
ATOM 904 O O . LEU A 1 122 ? -8.317 6.121 9.489 1.00 98.81 122 LEU A O 1
ATOM 908 N N . GLY A 1 123 ? -10.522 6.229 9.233 1.00 98.62 123 GLY A N 1
ATOM 909 C CA . GLY A 1 123 ? -10.877 5.853 10.596 1.00 98.62 123 GLY A CA 1
ATOM 910 C C . GLY A 1 123 ? -12.136 4.999 10.600 1.00 98.62 123 GLY A C 1
ATOM 911 O O . GL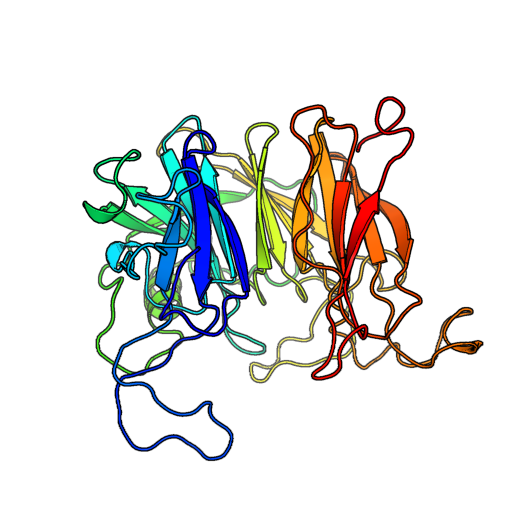Y A 1 123 ? -12.825 4.885 9.587 1.00 98.62 123 GLY A O 1
ATOM 912 N N . ILE A 1 124 ? -12.483 4.444 11.759 1.00 98.56 124 ILE A N 1
ATOM 913 C CA . ILE A 1 124 ? -13.689 3.624 11.910 1.00 98.56 124 ILE A CA 1
ATOM 914 C C . ILE A 1 124 ? -14.781 4.426 12.626 1.00 98.56 124 ILE A C 1
ATOM 916 O O . ILE A 1 124 ? -14.532 5.151 13.599 1.00 98.56 124 ILE A O 1
ATOM 920 N N . GLN A 1 125 ? -16.011 4.360 12.119 1.00 97.94 125 GLN A N 1
ATOM 921 C CA . GLN A 1 125 ? -17.153 5.032 12.731 1.00 97.94 125 GLN A CA 1
ATOM 922 C C . GLN A 1 125 ? -17.427 4.451 14.125 1.00 97.94 125 GLN A C 1
ATOM 924 O O . GLN A 1 125 ? -17.500 3.242 14.309 1.00 97.94 125 GLN A O 1
ATOM 929 N N . GLY A 1 126 ? -17.560 5.327 15.126 1.00 97.75 126 GLY A N 1
ATOM 930 C CA . GLY A 1 126 ? -17.792 4.927 16.520 1.00 97.75 126 GLY A CA 1
ATOM 931 C C . GLY A 1 126 ? -16.566 4.372 17.259 1.00 97.75 126 GLY A C 1
ATOM 932 O O . GLY A 1 126 ? -16.666 4.127 18.456 1.00 97.75 126 GLY A O 1
ATOM 933 N N . ARG A 1 127 ? -15.412 4.223 16.592 1.00 98.25 127 ARG A N 1
ATOM 934 C CA . ARG A 1 127 ? -14.153 3.717 17.171 1.00 98.25 127 ARG A CA 1
ATOM 935 C C . ARG A 1 127 ? -13.000 4.694 16.864 1.00 98.25 127 ARG A C 1
ATOM 937 O O . ARG A 1 127 ? -12.204 4.439 15.962 1.00 98.25 127 ARG A O 1
ATOM 944 N N . PRO A 1 128 ? -12.950 5.873 17.514 1.00 98.44 128 PRO A N 1
ATOM 945 C CA . PRO A 1 128 ? -11.886 6.845 17.271 1.00 98.44 128 PRO A CA 1
ATOM 946 C C . PRO A 1 128 ? -10.533 6.316 17.762 1.00 98.44 128 PRO A C 1
ATOM 948 O O . PRO A 1 128 ? -10.467 5.754 18.851 1.00 98.44 128 PRO A O 1
ATOM 951 N N . SER A 1 129 ? -9.473 6.541 16.978 1.00 98.56 129 SER A N 1
ATOM 952 C CA . SER A 1 129 ? -8.084 6.201 17.342 1.00 98.56 129 SER A CA 1
ATOM 953 C C . SER A 1 129 ? -7.915 4.710 17.636 1.00 98.56 129 SER A C 1
ATOM 955 O O . SER A 1 129 ? -7.183 4.320 18.540 1.00 98.56 129 SER A O 1
ATOM 957 N N . VAL A 1 130 ? -8.665 3.882 16.906 1.00 98.62 130 VAL A N 1
ATOM 958 C CA . VAL A 1 130 ? -8.658 2.434 17.083 1.00 98.62 130 VAL A CA 1
ATOM 959 C C . VAL A 1 130 ? -7.366 1.840 16.542 1.00 98.62 130 VAL A C 1
ATOM 961 O O . VAL A 1 130 ? -6.931 2.191 15.446 1.00 98.62 130 VAL A O 1
ATOM 964 N N . ASP A 1 131 ? -6.783 0.935 17.315 1.00 98.56 131 ASP A N 1
ATOM 965 C CA . ASP A 1 131 ? -5.693 0.076 16.874 1.00 98.56 131 ASP A CA 1
ATOM 966 C C . ASP A 1 131 ? -6.291 -1.153 16.174 1.00 98.56 131 ASP A C 1
ATOM 968 O O . ASP A 1 131 ? -7.137 -1.838 16.755 1.00 98.56 131 ASP A O 1
ATOM 972 N N . LEU A 1 132 ? -5.954 -1.357 14.898 1.00 98.62 132 LEU A N 1
ATOM 973 C CA . LEU A 1 132 ? -6.430 -2.477 14.079 1.00 98.62 132 LEU A CA 1
ATOM 974 C C . LEU A 1 132 ? -5.354 -3.541 13.855 1.00 98.62 132 LEU A C 1
ATOM 976 O O . LEU A 1 132 ? -5.610 -4.495 13.128 1.00 98.62 132 LEU A O 1
ATOM 980 N N . ARG A 1 133 ? -4.183 -3.395 14.486 1.00 98.25 133 ARG A N 1
ATOM 981 C CA . ARG A 1 133 ? -3.053 -4.312 14.311 1.00 98.25 133 ARG A CA 1
ATOM 982 C C . ARG A 1 133 ? -3.333 -5.741 14.775 1.00 98.25 133 ARG A C 1
ATOM 984 O O . ARG A 1 133 ? -2.660 -6.648 14.319 1.00 98.25 133 ARG A O 1
ATOM 991 N N . GLU A 1 134 ? -4.316 -5.942 15.648 1.00 97.75 134 GLU A N 1
ATOM 992 C CA . GLU A 1 134 ? -4.724 -7.249 16.178 1.00 97.75 134 GLU A CA 1
ATOM 993 C C . GLU A 1 134 ? -6.195 -7.220 16.639 1.00 97.75 134 GLU A C 1
ATOM 995 O O . GLU A 1 134 ? -6.854 -6.168 16.622 1.00 97.75 134 GLU A O 1
ATOM 1000 N N . GLY A 1 135 ? -6.732 -8.366 17.052 1.00 97.75 135 GLY A N 1
ATOM 1001 C CA . GLY A 1 135 ? -8.076 -8.539 17.604 1.00 97.75 135 GLY A CA 1
ATOM 1002 C C . GLY A 1 135 ? -9.189 -8.315 16.583 1.00 97.75 135 GLY A C 1
ATOM 1003 O O . GLY A 1 135 ? -10.294 -7.887 16.943 1.00 97.75 135 GLY A O 1
ATOM 1004 N N . GLN A 1 136 ? -8.891 -8.527 15.303 1.00 97.75 136 GLN A N 1
ATOM 1005 C CA . GLN A 1 136 ? -9.829 -8.337 14.204 1.00 97.75 136 GLN A CA 1
ATOM 1006 C C . GLN A 1 136 ? -10.477 -9.667 13.828 1.00 97.75 136 GLN A C 1
ATOM 1008 O O . GLN A 1 136 ? -9.899 -10.736 13.962 1.00 97.75 136 GLN A O 1
ATOM 1013 N N . GLN A 1 137 ? -11.720 -9.606 13.357 1.00 96.81 137 GLN A N 1
ATOM 1014 C CA . GLN A 1 137 ? -12.445 -10.796 12.930 1.00 96.81 137 GLN A CA 1
ATOM 1015 C C . GLN A 1 137 ? -12.588 -10.783 11.410 1.00 96.81 137 GLN A C 1
ATOM 1017 O O . GLN A 1 137 ? -13.171 -9.848 10.853 1.00 96.81 137 GLN A O 1
ATOM 1022 N N . GLN A 1 138 ? -12.110 -11.842 10.752 1.00 96.69 138 GLN A N 1
ATOM 1023 C CA . GLN A 1 138 ? -12.284 -12.032 9.311 1.00 96.69 138 GLN A CA 1
ATOM 1024 C C . GLN A 1 138 ? -13.750 -11.870 8.885 1.00 96.69 138 GLN A C 1
ATOM 1026 O O . GLN A 1 138 ? -14.676 -12.359 9.543 1.00 96.69 138 GLN A O 1
ATOM 1031 N N . GLY A 1 139 ? -13.960 -11.176 7.767 1.00 96.44 139 GLY A N 1
ATOM 1032 C CA . GLY A 1 139 ? -15.274 -10.961 7.159 1.00 96.44 139 GLY A CA 1
ATOM 1033 C C . GLY A 1 139 ? -16.184 -9.965 7.891 1.00 96.44 139 GLY A C 1
ATOM 1034 O O . GLY A 1 139 ? -17.272 -9.661 7.397 1.00 96.44 139 GLY A O 1
ATOM 1035 N N . VAL A 1 140 ? -15.780 -9.423 9.047 1.00 97.56 140 VAL A N 1
ATOM 1036 C CA . VAL A 1 140 ? -16.561 -8.389 9.739 1.00 97.56 140 VAL A CA 1
ATOM 1037 C C . VAL A 1 140 ? -16.322 -7.033 9.086 1.00 97.56 140 VAL A C 1
ATOM 1039 O O . VAL A 1 140 ? -15.218 -6.495 9.103 1.00 97.56 140 VAL A O 1
ATOM 1042 N N . ALA A 1 141 ? -17.395 -6.451 8.553 1.00 97.50 141 ALA A N 1
ATOM 1043 C CA . ALA A 1 141 ? -17.357 -5.128 7.950 1.00 97.50 141 ALA A CA 1
ATOM 1044 C C . ALA A 1 141 ? -17.295 -4.018 9.009 1.00 97.50 141 ALA A C 1
ATOM 1046 O O . ALA A 1 141 ? -18.177 -3.877 9.863 1.00 97.50 141 ALA A O 1
ATOM 1047 N N . LEU A 1 142 ? -16.253 -3.196 8.918 1.00 98.44 142 LEU A N 1
ATOM 1048 C CA . LEU A 1 142 ? -16.034 -2.011 9.728 1.00 98.44 142 LEU A CA 1
ATOM 1049 C C . LEU A 1 142 ? -16.443 -0.761 8.929 1.00 98.44 142 LEU A C 1
ATOM 1051 O O . LEU A 1 142 ? -15.851 -0.472 7.885 1.00 98.44 142 LEU A O 1
ATOM 1055 N N . PRO A 1 143 ? -17.423 0.031 9.402 1.00 98.00 143 PRO A N 1
ATOM 1056 C CA . PRO A 1 143 ? -17.870 1.221 8.689 1.00 98.00 143 PRO A CA 1
ATOM 1057 C C . PRO A 1 143 ? -16.780 2.297 8.684 1.00 98.00 143 PRO A C 1
ATOM 1059 O O . PRO A 1 143 ? -16.414 2.850 9.727 1.00 98.00 143 PRO A O 1
ATOM 1062 N N . ALA A 1 144 ? -16.288 2.623 7.492 1.00 98.25 144 ALA A N 1
ATOM 1063 C CA . ALA A 1 144 ? -15.230 3.598 7.297 1.00 98.25 144 ALA A CA 1
ATOM 1064 C C . ALA A 1 144 ? -15.737 5.039 7.423 1.00 98.25 144 ALA A C 1
ATOM 1066 O O . ALA A 1 144 ? -16.806 5.410 6.929 1.00 98.25 144 ALA A O 1
ATOM 1067 N N . ARG A 1 145 ? -14.902 5.898 8.003 1.00 96.81 145 ARG A N 1
ATOM 1068 C CA . ARG A 1 145 ? -15.016 7.358 7.947 1.00 96.81 145 ARG A CA 1
ATOM 1069 C C . ARG A 1 145 ? -13.683 7.953 7.517 1.00 96.81 145 ARG A C 1
ATOM 1071 O O . ARG A 1 145 ? -12.632 7.404 7.813 1.00 96.81 145 ARG A O 1
ATOM 1078 N N . TRP A 1 146 ? -13.730 9.112 6.873 1.00 98.25 146 TRP A N 1
ATOM 1079 C CA . TRP A 1 146 ? -12.541 9.749 6.314 1.00 98.25 146 TRP A CA 1
ATOM 1080 C C . TRP A 1 146 ? -12.243 11.067 7.012 1.00 98.25 146 TRP A C 1
ATOM 1082 O O . TRP A 1 146 ? -13.113 11.933 7.131 1.00 98.25 146 TRP A O 1
ATOM 1092 N N . ILE A 1 147 ? -11.010 11.216 7.484 1.00 98.50 147 ILE A N 1
ATOM 1093 C CA . ILE A 1 147 ? -10.544 12.383 8.227 1.00 98.50 147 ILE A CA 1
ATOM 1094 C C . ILE A 1 147 ? -9.615 13.173 7.315 1.00 98.50 147 ILE A C 1
ATOM 1096 O O . ILE A 1 147 ? -8.543 12.708 6.959 1.00 98.50 147 ILE A O 1
ATOM 1100 N N . THR A 1 148 ? -10.028 14.378 6.933 1.00 98.56 148 THR A N 1
ATOM 1101 C CA . THR A 1 148 ? -9.204 15.293 6.129 1.00 98.56 148 THR A CA 1
ATOM 1102 C C . THR A 1 148 ? -7.919 15.652 6.866 1.00 98.56 148 THR A C 1
ATOM 1104 O O . THR A 1 148 ? -8.025 16.226 7.951 1.00 98.56 148 THR A O 1
ATOM 1107 N N . ILE A 1 149 ? -6.760 15.396 6.258 1.00 98.62 149 ILE A N 1
ATOM 1108 C CA . ILE A 1 149 ? -5.444 15.868 6.710 1.00 98.62 149 ILE A CA 1
ATOM 1109 C C . ILE A 1 149 ? -5.312 17.353 6.369 1.00 98.62 149 ILE A C 1
ATOM 1111 O O . ILE A 1 149 ? -5.617 17.771 5.249 1.00 98.62 149 ILE A O 1
ATOM 1115 N N . ARG A 1 150 ? -4.942 18.177 7.351 1.00 97.75 150 ARG A N 1
ATOM 1116 C CA . ARG A 1 150 ? -4.878 19.638 7.193 1.00 97.75 150 ARG A CA 1
ATOM 1117 C C . ARG A 1 150 ? -3.546 20.087 6.626 1.00 97.75 150 ARG A C 1
ATOM 1119 O O . ARG A 1 150 ? -3.538 21.030 5.839 1.00 97.75 150 ARG A O 1
ATOM 1126 N N . GLU A 1 151 ? -2.465 19.427 7.021 1.00 96.19 151 GLU A N 1
ATOM 1127 C CA . GLU A 1 151 ? -1.118 19.707 6.539 1.00 96.19 151 GLU A CA 1
ATOM 1128 C C . GLU A 1 151 ? -0.544 18.463 5.839 1.00 96.19 151 GLU A C 1
ATOM 1130 O O . GLU A 1 151 ? 0.150 17.668 6.468 1.00 96.19 151 GLU A O 1
ATOM 1135 N N . PRO A 1 152 ? -0.857 18.244 4.546 1.00 96.62 152 PRO A N 1
ATOM 1136 C CA . PRO A 1 152 ? -0.358 17.089 3.803 1.00 96.62 152 PRO A CA 1
ATOM 1137 C C . PRO A 1 152 ? 1.115 17.229 3.393 1.00 96.62 152 PRO A C 1
ATOM 1139 O O . PRO A 1 152 ? 1.677 16.276 2.870 1.00 96.62 152 PRO A O 1
ATOM 1142 N N . ASN A 1 153 ? 1.756 18.387 3.590 1.00 94.75 153 ASN A N 1
ATOM 1143 C CA . ASN A 1 153 ? 3.163 18.585 3.247 1.00 94.75 153 ASN A CA 1
ATOM 1144 C C . ASN A 1 153 ? 3.912 19.313 4.377 1.00 94.75 153 ASN A C 1
ATOM 1146 O O . ASN A 1 153 ? 4.375 20.450 4.198 1.00 94.75 153 ASN A O 1
ATOM 1150 N N . PRO A 1 154 ? 4.036 18.676 5.557 1.00 89.81 154 PRO A N 1
ATOM 1151 C CA . PRO A 1 154 ? 4.663 19.294 6.710 1.00 89.81 154 PRO A CA 1
ATOM 1152 C C . PRO A 1 154 ? 6.092 19.740 6.395 1.00 89.81 154 PRO A C 1
ATOM 1154 O O . PRO A 1 154 ? 6.889 19.051 5.751 1.00 89.81 154 PRO A O 1
ATOM 1157 N N . SER A 1 155 ? 6.439 20.937 6.870 1.00 79.06 155 SER A N 1
ATOM 1158 C CA . SER A 1 155 ? 7.758 21.510 6.619 1.00 79.06 155 SER A CA 1
ATOM 1159 C C . SER A 1 155 ? 8.867 20.848 7.443 1.00 79.06 155 SER A C 1
ATOM 1161 O O . SER A 1 155 ? 10.012 20.834 6.988 1.00 79.06 155 SER A O 1
ATOM 1163 N N . GLN A 1 156 ? 8.518 20.307 8.615 1.00 71.38 156 GLN A N 1
ATOM 1164 C CA . GLN A 1 156 ? 9.425 19.759 9.629 1.00 71.38 156 GLN A CA 1
ATOM 1165 C C . GLN A 1 156 ? 9.822 18.299 9.361 1.00 71.38 156 GLN A C 1
ATOM 1167 O O . GLN A 1 156 ? 9.157 17.580 8.617 1.00 71.38 156 GLN A O 1
ATOM 1172 N N . ASP A 1 157 ? 10.936 17.871 9.964 1.00 67.44 157 ASP A N 1
ATOM 1173 C CA . ASP A 1 157 ? 11.476 16.505 9.890 1.00 67.44 157 ASP A CA 1
ATOM 1174 C C . ASP A 1 157 ? 10.716 15.583 10.847 1.00 67.44 157 ASP A C 1
ATOM 1176 O O . ASP A 1 157 ? 11.198 15.214 11.913 1.00 67.44 157 ASP A O 1
ATOM 1180 N N . ALA A 1 158 ? 9.458 15.325 10.500 1.00 77.25 158 ALA A N 1
ATOM 1181 C CA . ALA A 1 158 ? 8.534 14.547 11.303 1.00 77.25 158 ALA A CA 1
ATOM 1182 C C . ALA A 1 158 ? 7.939 13.438 10.418 1.00 77.25 158 ALA A C 1
ATOM 1184 O O . ALA A 1 158 ? 6.876 13.646 9.829 1.00 77.25 158 ALA A O 1
ATOM 1185 N N . PRO A 1 159 ? 8.645 12.296 10.271 1.00 77.81 159 PRO A N 1
ATOM 1186 C CA . PRO A 1 159 ? 8.289 11.232 9.327 1.00 77.81 159 PRO A CA 1
ATOM 1187 C C . PRO A 1 159 ? 6.876 10.683 9.534 1.00 77.81 159 PRO A C 1
ATOM 1189 O O . PRO A 1 159 ? 6.243 10.288 8.568 1.00 77.81 159 PRO A O 1
ATOM 1192 N N . ASN A 1 160 ? 6.362 10.751 10.766 1.00 87.44 160 ASN A N 1
ATOM 1193 C CA . ASN A 1 160 ? 5.048 10.234 11.140 1.00 87.44 160 ASN A CA 1
ATOM 1194 C C . ASN A 1 160 ? 3.976 11.327 11.352 1.00 87.44 160 ASN A C 1
ATOM 1196 O O . ASN A 1 160 ? 2.893 11.055 11.865 1.00 87.44 160 ASN A O 1
ATOM 1200 N N . ALA A 1 161 ? 4.258 12.594 11.010 1.00 92.62 161 ALA A N 1
ATOM 1201 C CA . ALA A 1 161 ? 3.382 13.719 11.371 1.00 92.62 161 ALA A CA 1
ATOM 1202 C C . ALA A 1 161 ? 1.978 13.634 10.757 1.00 92.62 161 ALA A C 1
ATOM 1204 O O . ALA A 1 161 ? 1.005 14.064 11.379 1.00 92.62 161 ALA A O 1
ATOM 1205 N N . ILE A 1 162 ? 1.866 13.109 9.534 1.00 96.31 162 ILE A N 1
ATOM 1206 C CA . ILE A 1 162 ? 0.580 12.982 8.839 1.00 96.31 162 ILE A CA 1
ATOM 1207 C C . ILE A 1 162 ? -0.285 11.921 9.519 1.00 96.31 162 ILE A C 1
ATOM 1209 O O . ILE A 1 162 ? -1.447 12.203 9.840 1.00 96.31 162 ILE A O 1
ATOM 1213 N N . PHE A 1 163 ? 0.294 10.756 9.819 1.00 97.50 163 PHE A N 1
ATOM 1214 C CA . PHE A 1 163 ? -0.358 9.734 10.625 1.00 97.50 163 PHE A CA 1
ATOM 1215 C C . PHE A 1 163 ? -0.781 10.289 11.991 1.00 97.50 163 PHE A C 1
ATOM 1217 O O . PHE A 1 163 ? -1.944 10.169 12.369 1.00 97.50 163 PHE A O 1
ATOM 1224 N N . GLU A 1 164 ? 0.113 10.963 12.719 1.00 96.94 164 GLU A N 1
ATOM 1225 C CA . GLU A 1 164 ? -0.167 11.522 14.050 1.00 96.94 164 GLU A CA 1
ATOM 1226 C C . GLU A 1 164 ? -1.298 12.568 14.032 1.00 96.94 164 GLU A C 1
ATOM 1228 O O . GLU A 1 164 ? -2.173 12.572 14.913 1.00 96.94 164 GLU A O 1
ATOM 1233 N N . GLU A 1 165 ? -1.345 13.431 13.009 1.00 97.56 165 GLU A N 1
ATOM 1234 C CA . GLU A 1 165 ? -2.455 14.370 12.805 1.00 97.56 165 GLU A CA 1
ATOM 1235 C C . GLU A 1 165 ? -3.779 13.614 12.628 1.00 97.56 165 GLU A C 1
ATOM 1237 O O . GLU A 1 165 ? -4.798 13.951 13.241 1.00 97.56 165 GLU A O 1
ATOM 1242 N N . GLY A 1 166 ? -3.766 12.572 11.800 1.00 98.44 166 GLY A N 1
ATOM 1243 C CA . GLY A 1 166 ? -4.903 11.699 11.558 1.00 98.44 166 GLY A CA 1
ATOM 1244 C C . GLY A 1 166 ? -5.379 10.972 12.811 1.00 98.44 166 GLY A C 1
ATOM 1245 O O . GLY A 1 166 ? -6.556 11.042 13.187 1.00 98.44 166 GLY A O 1
ATOM 1246 N N . PHE A 1 167 ? -4.456 10.285 13.474 1.00 98.50 167 PHE A N 1
ATOM 1247 C CA . PHE A 1 167 ? -4.702 9.415 14.614 1.00 98.50 167 PHE A CA 1
ATOM 1248 C C . PHE A 1 167 ? -5.208 10.197 15.825 1.00 98.50 167 PHE A C 1
ATOM 1250 O O . PHE A 1 167 ? -6.209 9.802 16.425 1.00 98.50 167 PHE A O 1
ATOM 1257 N N . SER A 1 168 ? -4.638 11.372 16.116 1.00 98.31 168 SER A N 1
ATOM 1258 C CA . SER A 1 168 ? -5.140 12.277 17.169 1.00 98.31 168 SER A CA 1
ATOM 1259 C C . SER A 1 168 ? -6.567 12.788 16.913 1.00 98.31 168 SER A C 1
ATOM 1261 O O . SER A 1 168 ? -7.257 13.235 17.830 1.00 98.31 168 SER A O 1
ATOM 1263 N N . ARG A 1 169 ? -7.046 12.692 15.666 1.00 98.56 169 ARG A N 1
ATOM 1264 C CA . ARG A 1 169 ? -8.409 13.049 15.230 1.00 98.56 169 ARG A CA 1
ATOM 1265 C C . ARG A 1 169 ? -9.296 11.822 14.982 1.00 98.56 169 ARG A C 1
ATOM 1267 O O . ARG A 1 169 ? -10.455 11.938 14.555 1.00 98.56 169 ARG A O 1
ATOM 1274 N N . GLY A 1 170 ? -8.776 10.648 15.315 1.00 98.62 170 GLY A N 1
ATOM 1275 C CA . GLY A 1 170 ? -9.484 9.387 15.389 1.00 98.62 170 GLY A CA 1
ATOM 1276 C C . GLY A 1 170 ? -9.362 8.484 14.164 1.00 98.62 170 GLY A C 1
ATOM 1277 O O . GLY A 1 170 ? -10.273 7.677 13.948 1.00 98.62 170 GLY A O 1
ATOM 1278 N N . ALA A 1 171 ? -8.300 8.629 13.371 1.00 98.81 171 ALA A N 1
ATOM 1279 C CA . ALA A 1 171 ? -7.932 7.651 12.348 1.00 98.81 171 ALA A CA 1
ATOM 1280 C C . ALA A 1 171 ? -7.642 6.277 12.968 1.00 98.81 171 ALA A C 1
ATOM 1282 O O . ALA A 1 171 ? -7.427 6.176 14.175 1.00 98.81 171 ALA A O 1
ATOM 1283 N N . ALA A 1 172 ? -7.685 5.229 12.155 1.00 98.75 172 ALA A N 1
ATOM 1284 C CA . ALA A 1 172 ? -7.261 3.898 12.565 1.00 98.75 172 ALA A CA 1
ATOM 1285 C C . ALA A 1 172 ? -5.732 3.776 12.480 1.00 98.75 172 ALA A C 1
ATOM 1287 O O . ALA A 1 172 ? -5.106 4.470 11.679 1.00 98.75 172 ALA A O 1
ATOM 1288 N N . LYS A 1 173 ? -5.153 2.903 13.305 1.00 98.62 173 LYS A N 1
ATOM 1289 C CA . LYS A 1 173 ? -3.744 2.506 13.246 1.00 98.62 173 LYS A CA 1
ATOM 1290 C C . LYS A 1 173 ? -3.630 1.095 12.676 1.00 98.62 173 LYS A C 1
ATOM 1292 O O . LYS A 1 173 ? -4.365 0.212 13.110 1.00 98.62 173 LYS A O 1
ATOM 1297 N N . PHE A 1 174 ? -2.672 0.909 11.779 1.00 98.50 174 PHE A N 1
ATOM 1298 C CA . PHE A 1 174 ? -2.216 -0.380 11.267 1.00 98.50 174 PHE A CA 1
ATOM 1299 C C . PHE A 1 174 ? -0.711 -0.552 11.529 1.00 98.50 174 PHE A C 1
ATOM 1301 O O . PHE A 1 174 ? -0.056 0.390 11.990 1.00 98.50 174 PHE A O 1
ATOM 1308 N N . ASN A 1 175 ? -0.179 -1.742 11.242 1.00 96.19 175 ASN A N 1
ATOM 1309 C CA . ASN A 1 175 ? 1.251 -2.042 11.292 1.00 96.19 175 ASN A CA 1
ATOM 1310 C C . ASN A 1 175 ? 1.729 -2.204 9.851 1.00 96.19 175 ASN A C 1
ATOM 1312 O O . ASN A 1 175 ? 1.173 -3.057 9.165 1.00 96.19 175 ASN A O 1
ATOM 1316 N N . ARG A 1 176 ? 2.692 -1.385 9.413 1.00 95.75 176 ARG A N 1
ATOM 1317 C CA . ARG A 1 176 ? 3.407 -1.543 8.136 1.00 95.75 176 ARG A CA 1
ATOM 1318 C C . ARG A 1 176 ? 2.484 -1.896 6.961 1.00 95.75 176 ARG A C 1
ATOM 1320 O O . ARG A 1 176 ? 2.351 -3.061 6.586 1.00 95.75 176 ARG A O 1
ATOM 1327 N N . LEU A 1 177 ? 1.707 -0.912 6.495 1.00 98.31 177 LEU A N 1
ATOM 1328 C CA . LEU A 1 177 ? 0.805 -1.161 5.371 1.00 98.31 177 LEU A CA 1
ATOM 1329 C C . LEU A 1 177 ? 1.592 -1.121 4.076 1.00 98.31 177 LEU A C 1
ATOM 1331 O O . LEU A 1 177 ? 2.171 -0.079 3.773 1.00 98.31 177 LEU A O 1
ATOM 1335 N N . GLU A 1 178 ? 1.503 -2.192 3.294 1.00 97.50 178 GLU A N 1
ATOM 1336 C CA . GLU A 1 178 ? 2.371 -2.351 2.137 1.00 97.50 178 GLU A CA 1
ATOM 1337 C C . GLU A 1 178 ? 1.626 -2.294 0.801 1.00 97.50 178 GLU A C 1
ATOM 1339 O O . GLU A 1 178 ? 0.965 -1.285 0.521 1.00 97.50 178 GLU A O 1
ATOM 1344 N N . GLY A 1 179 ? 1.726 -3.304 -0.063 1.00 97.06 179 GLY A N 1
ATOM 1345 C CA . GLY A 1 179 ? 1.105 -3.300 -1.385 1.00 97.06 179 GLY A CA 1
ATOM 1346 C C . GLY A 1 179 ? -0.364 -2.847 -1.385 1.00 97.06 179 GLY A C 1
ATOM 1347 O O . GLY A 1 179 ? -1.125 -3.098 -0.452 1.00 97.06 179 GLY A O 1
ATOM 1348 N N . CYS A 1 180 ? -0.801 -2.198 -2.470 1.00 96.81 180 CYS A N 1
ATOM 1349 C CA . CYS A 1 180 ? -2.163 -1.677 -2.619 1.00 96.81 180 CYS A CA 1
ATOM 1350 C C . CYS A 1 180 ? -2.642 -1.789 -4.070 1.00 96.81 180 CYS A C 1
ATOM 1352 O O . CYS A 1 180 ? -1.982 -1.289 -4.985 1.00 96.81 180 CYS A O 1
ATOM 1354 N N . TRP A 1 181 ? -3.809 -2.400 -4.300 1.00 96.69 181 TRP A N 1
ATOM 1355 C CA . TRP A 1 181 ? -4.313 -2.649 -5.653 1.00 96.69 181 TRP A CA 1
ATOM 1356 C C . TRP A 1 181 ? -5.833 -2.495 -5.789 1.00 96.69 181 TRP A C 1
ATOM 1358 O O . TRP A 1 181 ? -6.596 -2.952 -4.940 1.00 96.69 181 TRP A O 1
ATOM 1368 N N . ASP A 1 182 ? -6.271 -1.871 -6.888 1.00 94.88 182 ASP A N 1
ATOM 1369 C CA . ASP A 1 182 ? -7.682 -1.755 -7.276 1.00 94.88 182 ASP A CA 1
ATOM 1370 C C . ASP A 1 182 ? -8.110 -2.976 -8.098 1.00 94.88 182 ASP A C 1
ATOM 1372 O O . ASP A 1 182 ? -7.427 -3.396 -9.035 1.00 94.88 182 ASP A O 1
ATOM 1376 N N . GLY A 1 183 ? -9.260 -3.551 -7.764 1.00 92.62 183 GLY A N 1
ATOM 1377 C CA . GLY A 1 183 ? -9.853 -4.621 -8.553 1.00 92.62 183 GLY A CA 1
ATOM 1378 C C . GLY A 1 183 ? -11.078 -5.221 -7.884 1.00 92.62 183 GLY A C 1
ATOM 1379 O O . GLY A 1 183 ? -11.362 -4.971 -6.721 1.00 92.62 183 GLY A O 1
ATOM 1380 N N . ALA A 1 184 ? -11.872 -5.979 -8.641 1.00 87.44 184 ALA A N 1
ATOM 1381 C CA . ALA A 1 184 ? -13.117 -6.590 -8.152 1.00 87.44 184 ALA A CA 1
ATOM 1382 C C . ALA A 1 184 ? -14.126 -5.613 -7.484 1.00 87.44 184 ALA A C 1
ATOM 1384 O O . ALA A 1 184 ? -15.070 -6.050 -6.831 1.00 87.44 184 ALA A O 1
ATOM 1385 N N . GLY A 1 185 ? -13.990 -4.297 -7.704 1.00 90.62 185 GLY A N 1
ATOM 1386 C CA . GLY A 1 185 ? -14.822 -3.264 -7.069 1.00 90.62 185 GLY A CA 1
ATOM 1387 C C . GLY A 1 185 ? -14.352 -2.823 -5.679 1.00 90.62 185 GLY A C 1
ATOM 1388 O O . GLY A 1 185 ? -15.090 -2.093 -5.013 1.00 90.62 185 GLY A O 1
ATOM 1389 N N . SER A 1 186 ? -13.149 -3.229 -5.283 1.00 95.69 186 SER A N 1
ATOM 1390 C CA . SER A 1 186 ? -12.545 -3.003 -3.975 1.00 95.69 186 SER A CA 1
ATOM 1391 C C . SER A 1 186 ? -11.084 -2.567 -4.116 1.00 95.69 186 SER A C 1
ATOM 1393 O O . SER A 1 186 ? -10.483 -2.660 -5.187 1.00 95.69 186 SER A O 1
ATOM 1395 N N . ILE A 1 187 ? -10.518 -2.088 -3.013 1.00 97.62 187 ILE A N 1
ATOM 1396 C CA . ILE A 1 187 ? -9.091 -1.818 -2.864 1.00 97.62 187 ILE A CA 1
ATOM 1397 C C . ILE A 1 187 ? -8.537 -2.834 -1.875 1.00 97.62 187 ILE A C 1
ATOM 1399 O O . ILE A 1 187 ? -8.997 -2.884 -0.734 1.00 97.62 187 ILE A O 1
ATOM 1403 N N . PHE A 1 188 ? -7.568 -3.630 -2.304 1.00 98.31 188 PHE A N 1
ATOM 1404 C CA . PHE A 1 188 ? -6.896 -4.609 -1.457 1.00 98.31 188 PHE A CA 1
ATOM 1405 C C . PHE A 1 188 ? -5.545 -4.071 -1.029 1.00 98.31 188 PHE A C 1
ATOM 1407 O O . PHE A 1 188 ? -4.850 -3.464 -1.843 1.00 98.31 188 PHE A O 1
ATOM 1414 N N . PHE A 1 189 ? -5.186 -4.289 0.229 1.00 98.69 189 PHE A N 1
ATOM 1415 C CA . PHE A 1 189 ? -3.876 -3.919 0.742 1.00 98.69 189 PHE A CA 1
ATOM 1416 C C . PHE A 1 189 ? -3.433 -4.847 1.867 1.00 98.69 189 PHE A C 1
ATOM 1418 O O . PHE A 1 189 ? -4.265 -5.463 2.538 1.00 98.69 189 PHE A O 1
ATOM 1425 N N . SER A 1 190 ? -2.127 -4.953 2.059 1.00 98.25 190 SER A N 1
ATOM 1426 C CA . SER A 1 190 ? -1.519 -5.777 3.098 1.00 98.25 190 SER A CA 1
ATOM 1427 C C . SER A 1 190 ? -1.142 -4.956 4.329 1.00 98.25 190 SER A C 1
ATOM 1429 O O . SER A 1 190 ? -0.989 -3.735 4.284 1.00 98.25 190 SER A O 1
ATOM 1431 N N . SER A 1 191 ? -1.034 -5.652 5.452 1.00 97.88 191 SER A N 1
ATOM 1432 C CA . SER A 1 191 ? -0.324 -5.237 6.655 1.00 97.88 191 SER A CA 1
ATOM 1433 C C . SER A 1 191 ? 0.691 -6.336 6.912 1.00 97.88 191 SER A C 1
ATOM 1435 O O . SER A 1 191 ? 0.276 -7.445 7.260 1.00 97.88 191 SER A O 1
ATOM 1437 N N . THR A 1 192 ? 1.973 -6.038 6.705 1.00 95.81 192 THR A N 1
ATOM 1438 C CA . THR A 1 192 ? 3.026 -7.064 6.637 1.00 95.81 192 THR A CA 1
ATOM 1439 C C . THR A 1 192 ? 3.084 -7.881 7.922 1.00 95.81 192 THR A C 1
ATOM 1441 O O . THR A 1 192 ? 3.007 -9.099 7.912 1.00 95.81 192 THR A O 1
ATOM 1444 N N . SER A 1 193 ? 3.023 -7.202 9.066 1.00 95.12 193 SER A N 1
ATOM 1445 C CA . SER A 1 193 ? 3.229 -7.827 10.368 1.00 95.12 193 SER A CA 1
ATOM 1446 C C . SER A 1 193 ? 2.102 -7.529 11.362 1.00 95.12 193 SER A C 1
ATOM 1448 O O . SER A 1 193 ? 2.303 -7.407 12.572 1.00 95.12 193 SER A O 1
ATOM 1450 N N . GLY A 1 194 ? 0.879 -7.354 10.854 1.00 96.56 194 GLY A N 1
ATOM 1451 C CA . GLY A 1 194 ? -0.340 -7.349 11.669 1.00 96.56 194 GLY A CA 1
ATOM 1452 C C . GLY A 1 194 ? -0.813 -8.768 12.008 1.00 96.56 194 GLY A C 1
ATOM 1453 O O . GLY A 1 194 ? -0.434 -9.731 11.355 1.00 96.56 194 GLY A O 1
ATOM 1454 N N . GLY A 1 195 ? -1.693 -8.907 12.995 1.00 97.31 195 GLY A N 1
ATOM 1455 C CA . GLY A 1 195 ? -2.429 -10.143 13.269 1.00 97.31 195 GLY A CA 1
ATOM 1456 C C . GLY A 1 195 ? -2.241 -10.732 14.666 1.00 97.31 195 GLY A C 1
ATOM 1457 O O . GLY A 1 195 ? -1.391 -10.305 15.454 1.00 97.31 195 GLY A O 1
ATOM 1458 N N . ASP A 1 196 ? -3.089 -11.709 14.987 1.00 98.00 196 ASP A N 1
ATOM 1459 C CA . ASP A 1 196 ? -3.162 -12.336 16.308 1.00 98.00 196 ASP A CA 1
ATOM 1460 C C . ASP A 1 196 ? -2.107 -13.435 16.506 1.00 98.00 196 ASP A C 1
ATOM 1462 O O . ASP A 1 196 ? -1.613 -13.615 17.622 1.00 98.00 196 ASP A O 1
ATOM 1466 N N . ALA A 1 197 ? -1.752 -14.172 15.449 1.00 95.88 197 ALA A N 1
ATOM 1467 C CA . ALA A 1 197 ? -0.713 -15.197 15.500 1.00 95.88 197 ALA A CA 1
ATOM 1468 C C . ALA A 1 197 ? 0.669 -14.545 15.434 1.00 95.88 197 ALA A C 1
ATOM 1470 O O . ALA A 1 197 ? 1.002 -13.923 14.430 1.00 95.88 197 ALA A O 1
ATOM 1471 N N . LYS A 1 198 ? 1.441 -14.667 16.520 1.00 94.25 198 LYS A N 1
ATOM 1472 C CA . LYS A 1 198 ? 2.671 -13.897 16.720 1.00 94.25 198 LYS A CA 1
ATOM 1473 C C . LYS A 1 198 ? 3.886 -14.556 16.085 1.00 94.25 198 LYS A C 1
ATOM 1475 O O . LYS A 1 198 ? 4.139 -15.731 16.348 1.00 94.25 198 LYS A O 1
ATOM 1480 N N . ASN A 1 199 ? 4.644 -13.771 15.324 1.00 88.56 199 ASN A N 1
ATOM 1481 C CA . ASN A 1 199 ? 5.862 -14.217 14.649 1.00 88.56 199 ASN A CA 1
ATOM 1482 C C . ASN A 1 199 ? 7.097 -14.183 15.571 1.00 88.56 199 ASN A C 1
ATOM 1484 O O . ASN A 1 199 ? 8.104 -14.797 15.259 1.00 88.56 199 ASN A O 1
ATOM 1488 N N . GLY A 1 200 ? 7.004 -13.539 16.740 1.00 88.56 200 GLY A N 1
ATOM 1489 C CA . GLY A 1 200 ? 8.073 -13.476 17.743 1.00 88.56 200 GLY A CA 1
ATOM 1490 C C . GLY A 1 200 ? 8.848 -12.157 17.767 1.00 88.56 200 GLY A C 1
ATOM 1491 O O . GLY A 1 200 ? 9.538 -11.898 18.758 1.00 88.56 200 GLY A O 1
ATOM 1492 N N . ASP A 1 201 ? 8.686 -11.308 16.753 1.00 86.38 201 ASP A N 1
ATOM 1493 C CA . ASP A 1 201 ? 9.276 -9.975 16.716 1.00 86.38 201 ASP A CA 1
ATOM 1494 C C . ASP A 1 201 ? 8.452 -8.981 17.548 1.00 86.38 201 ASP A C 1
ATOM 1496 O O . ASP A 1 201 ? 7.232 -9.096 17.720 1.00 86.38 201 ASP A O 1
ATOM 1500 N N . VAL A 1 202 ? 9.144 -8.005 18.141 1.00 92.19 202 VAL A N 1
ATOM 1501 C CA . VAL A 1 202 ? 8.532 -7.002 19.020 1.00 92.19 202 VAL A CA 1
ATOM 1502 C C . VAL A 1 202 ? 8.989 -5.617 18.613 1.00 92.19 202 VAL A C 1
ATOM 1504 O O . VAL A 1 202 ? 10.176 -5.292 18.639 1.00 92.19 202 VAL A O 1
ATOM 1507 N N . ASN A 1 203 ? 8.010 -4.781 18.307 1.00 91.50 203 ASN A N 1
ATOM 1508 C CA . ASN A 1 203 ? 8.219 -3.412 17.886 1.00 91.50 203 ASN A CA 1
ATOM 1509 C C . ASN A 1 203 ? 8.656 -2.493 19.026 1.00 91.50 203 ASN A C 1
ATOM 1511 O O . ASN A 1 203 ? 8.361 -2.731 20.198 1.00 91.50 203 ASN A O 1
ATOM 1515 N N . ASP A 1 204 ? 9.276 -1.364 18.672 1.00 88.88 204 ASP A N 1
ATOM 1516 C CA . ASP A 1 204 ? 9.716 -0.339 19.632 1.00 88.88 204 ASP A CA 1
ATOM 1517 C C . ASP A 1 204 ? 8.567 0.221 20.497 1.00 88.88 204 ASP A C 1
ATOM 1519 O O . ASP A 1 204 ? 8.798 0.697 21.613 1.00 88.88 204 ASP A O 1
ATOM 1523 N N . ASP A 1 205 ? 7.321 0.170 20.008 1.00 93.44 205 ASP A N 1
ATOM 1524 C CA . ASP A 1 205 ? 6.124 0.576 20.758 1.00 93.44 205 ASP A CA 1
ATOM 1525 C C . ASP A 1 205 ? 5.500 -0.553 21.601 1.00 93.44 205 ASP A C 1
ATOM 1527 O O . ASP A 1 205 ? 4.468 -0.344 22.245 1.00 93.44 205 ASP A O 1
ATOM 1531 N N . GLY A 1 206 ? 6.147 -1.721 21.640 1.00 95.62 206 GLY A N 1
ATOM 1532 C CA . GLY A 1 206 ? 5.756 -2.896 22.414 1.00 95.62 206 GLY A CA 1
ATOM 1533 C C . GLY A 1 206 ? 4.715 -3.788 21.742 1.00 95.62 206 GLY A C 1
ATOM 1534 O O . GLY A 1 206 ? 4.209 -4.696 22.397 1.00 95.62 206 GLY A O 1
ATOM 1535 N N . PHE A 1 207 ? 4.357 -3.531 20.482 1.00 95.69 207 PHE A N 1
ATOM 1536 C CA . PHE A 1 207 ? 3.485 -4.427 19.726 1.00 95.69 207 PHE A CA 1
ATOM 1537 C C . PHE A 1 207 ? 4.230 -5.714 19.354 1.00 95.69 207 PHE A C 1
ATOM 1539 O O . PHE A 1 207 ? 5.295 -5.651 18.745 1.00 95.69 207 PHE A O 1
ATOM 1546 N N . GLU A 1 208 ? 3.668 -6.861 19.736 1.00 95.69 208 GLU A N 1
ATOM 1547 C CA . GLU A 1 208 ? 4.124 -8.180 19.290 1.00 95.69 208 GLU A CA 1
ATOM 1548 C C . GLU A 1 208 ? 3.576 -8.419 17.883 1.00 95.69 208 GLU A C 1
ATOM 1550 O O . GLU A 1 208 ? 2.354 -8.440 17.681 1.00 95.69 208 GLU A O 1
ATOM 1555 N N . GLU A 1 209 ? 4.483 -8.549 16.923 1.00 94.06 209 GLU A N 1
ATOM 1556 C CA . GLU A 1 209 ? 4.156 -8.638 15.508 1.00 94.06 209 GLU A CA 1
ATOM 1557 C C . GLU A 1 209 ? 3.447 -9.950 15.166 1.00 94.06 209 GLU A C 1
ATOM 1559 O O . GLU A 1 209 ? 3.673 -10.992 15.788 1.00 94.06 209 GLU A O 1
ATOM 1564 N N . GLY A 1 210 ? 2.525 -9.868 14.206 1.00 94.94 210 GLY A N 1
ATOM 1565 C CA . GLY A 1 210 ? 1.844 -11.026 13.641 1.00 94.94 210 GLY A CA 1
ATOM 1566 C C . GLY A 1 210 ? 2.446 -11.457 12.305 1.00 94.94 210 GLY A C 1
ATOM 1567 O O . GLY A 1 210 ? 3.295 -10.766 11.759 1.00 94.94 210 GLY A O 1
ATOM 1568 N N . TYR A 1 211 ? 1.963 -12.571 11.756 1.00 94.69 211 TYR A N 1
ATOM 1569 C CA . TYR A 1 211 ? 2.374 -13.086 10.437 1.00 94.69 211 TYR A CA 1
ATOM 1570 C C . TYR A 1 211 ? 1.748 -12.356 9.229 1.00 94.69 211 TYR A C 1
ATOM 1572 O O . TYR A 1 211 ? 2.007 -12.707 8.081 1.00 94.69 211 TYR A O 1
ATOM 1580 N N . GLY A 1 212 ? 0.871 -11.381 9.467 1.00 96.38 212 GLY A N 1
ATOM 1581 C CA . GLY A 1 212 ? 0.323 -10.511 8.435 1.00 96.38 212 GLY A CA 1
ATOM 1582 C C . GLY A 1 212 ? -1.186 -10.602 8.230 1.00 96.38 212 GLY A C 1
ATOM 1583 O O . GLY A 1 212 ? -1.862 -11.589 8.549 1.00 96.38 212 GLY A O 1
ATOM 1584 N N . GLN A 1 213 ? -1.730 -9.531 7.654 1.00 98.44 213 GLN A N 1
ATOM 1585 C CA . GLN A 1 213 ? -3.148 -9.371 7.337 1.00 98.44 213 GLN A CA 1
ATOM 1586 C C . GLN A 1 213 ? -3.339 -8.862 5.908 1.00 98.44 213 GLN A C 1
ATOM 1588 O O . GLN A 1 213 ? -2.598 -8.006 5.432 1.00 98.44 213 GLN A O 1
ATOM 1593 N N . ILE A 1 214 ? -4.415 -9.305 5.262 1.00 98.75 214 ILE A N 1
ATOM 1594 C CA . ILE A 1 214 ? -4.918 -8.767 4.000 1.00 98.75 214 ILE A CA 1
ATOM 1595 C C . ILE A 1 214 ? -6.260 -8.097 4.253 1.00 98.75 214 ILE A C 1
ATOM 1597 O O . ILE A 1 214 ? -7.221 -8.710 4.729 1.00 98.75 214 ILE A O 1
ATOM 1601 N N . TRP A 1 215 ? -6.331 -6.827 3.889 1.00 98.81 215 TRP A N 1
ATOM 1602 C CA . TRP A 1 215 ? -7.488 -5.973 4.062 1.00 98.81 215 TRP A CA 1
ATOM 1603 C C . TRP A 1 215 ? -8.174 -5.708 2.723 1.00 98.81 215 TRP A C 1
ATOM 1605 O O . TRP A 1 215 ? -7.532 -5.483 1.699 1.00 98.81 215 TRP A O 1
ATOM 1615 N N . GLU A 1 216 ? -9.502 -5.689 2.747 1.00 98.62 216 GLU A N 1
ATOM 1616 C CA . GLU A 1 216 ? -10.349 -5.248 1.646 1.00 98.62 216 GLU A CA 1
ATOM 1617 C C . GLU A 1 216 ? -11.078 -3.968 2.064 1.00 98.62 216 GLU A C 1
ATOM 1619 O O . GLU A 1 216 ? -11.851 -3.940 3.026 1.00 98.62 216 GLU A O 1
ATOM 1624 N N . PHE A 1 217 ? -10.872 -2.890 1.319 1.00 98.50 217 PHE A N 1
ATOM 1625 C CA . PHE A 1 217 ? -11.691 -1.696 1.408 1.00 98.50 217 PHE A CA 1
ATOM 1626 C C . PHE A 1 217 ? -12.690 -1.653 0.251 1.00 98.50 217 PHE A C 1
ATOM 1628 O O . PHE A 1 217 ? -12.309 -1.574 -0.911 1.00 98.50 217 PHE A O 1
ATOM 1635 N N . ILE A 1 218 ? -13.980 -1.627 0.580 1.00 97.50 218 ILE A N 1
ATOM 1636 C CA . ILE A 1 218 ? -15.091 -1.569 -0.371 1.00 97.50 218 ILE A CA 1
ATOM 1637 C C . ILE A 1 218 ? -15.620 -0.124 -0.419 1.00 97.50 218 ILE A C 1
ATOM 1639 O O . ILE A 1 218 ? -16.317 0.309 0.517 1.00 97.50 218 ILE A O 1
ATOM 1643 N N . PRO A 1 219 ? -15.332 0.659 -1.478 1.00 95.44 219 PRO A N 1
ATOM 1644 C CA . PRO A 1 219 ? -15.793 2.037 -1.580 1.00 95.44 219 PRO A CA 1
ATOM 1645 C C . PRO A 1 219 ? -17.319 2.125 -1.724 1.00 95.44 219 PRO A C 1
ATOM 1647 O O . PRO A 1 219 ? -17.941 1.413 -2.510 1.00 95.44 219 PRO A O 1
ATOM 1650 N N . GLN A 1 220 ? -17.944 3.076 -1.026 1.00 89.81 220 GLN A N 1
ATOM 1651 C CA . GLN A 1 220 ? -19.366 3.405 -1.198 1.00 89.81 220 GLN A CA 1
ATOM 1652 C C . GLN A 1 220 ? -19.520 4.833 -1.735 1.00 89.81 220 GLN A C 1
ATOM 1654 O O . GLN A 1 220 ? -19.882 5.774 -1.030 1.00 89.81 220 GLN A O 1
ATOM 1659 N N . GLY A 1 221 ? -19.206 5.009 -3.021 1.00 81.00 221 GLY A N 1
ATOM 1660 C CA . GLY A 1 221 ? -19.169 6.327 -3.657 1.00 81.00 221 GLY A CA 1
ATOM 1661 C C . GLY A 1 221 ? -18.067 7.217 -3.070 1.00 81.00 221 GLY A C 1
ATOM 1662 O O . GLY A 1 221 ? -17.004 6.741 -2.689 1.00 81.00 221 GLY A O 1
ATOM 1663 N N . LEU A 1 222 ? -18.319 8.526 -2.976 1.00 79.19 222 LEU A N 1
ATOM 1664 C CA . LEU A 1 222 ? -17.328 9.496 -2.476 1.00 79.19 222 LEU A CA 1
ATOM 1665 C C . LEU A 1 222 ? -17.283 9.593 -0.934 1.00 79.19 222 LEU A C 1
ATOM 1667 O O . LEU A 1 222 ? -16.427 10.283 -0.370 1.00 79.19 222 LEU A O 1
ATOM 1671 N N . SER A 1 223 ? -18.183 8.908 -0.224 1.00 78.56 223 SER A N 1
ATOM 1672 C CA . SER A 1 223 ? -18.369 9.036 1.226 1.00 78.56 223 SER A CA 1
ATOM 1673 C C . SER A 1 223 ? -18.407 7.676 1.918 1.00 78.56 223 SER A C 1
ATOM 1675 O O . SER A 1 223 ? -19.281 6.866 1.638 1.00 78.56 223 SER A O 1
ATOM 1677 N N . GLY A 1 224 ? -17.513 7.464 2.882 1.00 88.06 224 GLY A N 1
ATOM 1678 C CA . GLY A 1 224 ? -17.474 6.232 3.672 1.00 88.06 224 GLY A CA 1
ATOM 1679 C C . GLY A 1 224 ? -16.894 5.052 2.895 1.00 88.06 224 GLY A C 1
ATOM 1680 O O . GLY A 1 224 ? -15.926 5.231 2.156 1.00 88.06 224 GLY A O 1
ATOM 1681 N N . GLY A 1 225 ? -17.468 3.871 3.112 1.00 96.75 225 GLY A N 1
ATOM 1682 C CA . GLY A 1 225 ? -16.988 2.572 2.640 1.00 96.75 225 GLY A CA 1
ATOM 1683 C C . GLY A 1 225 ? -17.041 1.535 3.762 1.00 96.75 225 GLY A C 1
ATOM 1684 O O . GLY A 1 225 ? -17.435 1.857 4.888 1.00 96.75 225 GLY A O 1
ATOM 1685 N N . GLN A 1 226 ? -16.662 0.302 3.459 1.00 98.31 226 GLN A N 1
ATOM 1686 C CA . GLN A 1 226 ? -16.479 -0.757 4.453 1.00 98.31 226 GLN A CA 1
ATOM 1687 C C . GLN A 1 226 ? -15.029 -1.218 4.404 1.00 98.31 226 GLN A C 1
ATOM 1689 O O . GLN A 1 226 ? -14.510 -1.443 3.319 1.00 98.31 226 GLN A O 1
ATOM 1694 N N . LEU A 1 227 ? -14.388 -1.336 5.561 1.00 98.75 227 LEU A N 1
ATOM 1695 C CA . LEU A 1 227 ? -13.113 -2.028 5.700 1.00 98.75 227 LEU A CA 1
ATOM 1696 C C . LEU A 1 227 ? -13.398 -3.436 6.224 1.00 98.75 227 LEU A C 1
ATOM 1698 O O . LEU A 1 227 ? -14.119 -3.578 7.209 1.00 98.75 227 LEU A O 1
ATOM 1702 N N . VAL A 1 228 ? -12.846 -4.457 5.587 1.00 98.62 228 VAL A N 1
ATOM 1703 C CA . VAL A 1 228 ? -13.025 -5.862 5.950 1.00 98.62 228 VAL A CA 1
ATOM 1704 C C . VAL A 1 228 ? -11.649 -6.500 6.068 1.00 98.62 228 VAL A C 1
ATOM 1706 O O . VAL A 1 228 ? -10.823 -6.345 5.173 1.00 98.62 228 VAL A O 1
ATOM 1709 N N . LEU A 1 229 ? -11.399 -7.225 7.158 1.00 98.62 229 LEU A N 1
ATOM 1710 C CA . LEU A 1 229 ? -10.260 -8.136 7.209 1.00 98.62 229 LEU A CA 1
ATOM 1711 C C . LEU A 1 229 ? -10.600 -9.337 6.320 1.00 98.62 229 LEU A C 1
ATOM 1713 O O . LEU A 1 229 ? -11.489 -10.123 6.663 1.00 98.62 229 LEU A O 1
ATOM 1717 N N . LEU A 1 230 ? -9.951 -9.443 5.162 1.00 98.25 230 LEU A N 1
ATOM 1718 C CA . LEU A 1 230 ? -10.171 -10.534 4.214 1.00 98.25 230 LEU A CA 1
ATOM 1719 C C . LEU A 1 230 ? -9.468 -11.800 4.700 1.00 98.25 230 LEU A C 1
ATOM 1721 O O . LEU A 1 230 ? -10.057 -12.881 4.733 1.00 98.25 230 LEU A O 1
ATOM 1725 N N . PHE A 1 231 ? -8.211 -11.650 5.106 1.00 98.56 231 PHE A N 1
ATOM 1726 C CA . PHE A 1 231 ? -7.383 -12.742 5.586 1.00 98.56 231 PHE A CA 1
ATOM 1727 C C . PHE A 1 231 ? -6.427 -12.274 6.675 1.00 98.56 231 PHE A C 1
ATOM 1729 O O . PHE A 1 231 ? -5.945 -11.151 6.635 1.00 98.56 231 PHE A O 1
ATOM 1736 N N . GLU A 1 232 ? -6.171 -13.137 7.647 1.00 97.62 232 GLU A N 1
ATOM 1737 C CA . GLU A 1 232 ? -5.116 -12.973 8.641 1.00 97.62 232 GLU A CA 1
ATOM 1738 C C . GLU A 1 232 ? -4.421 -14.318 8.777 1.00 97.62 232 GLU A C 1
ATOM 1740 O O . GLU A 1 232 ? -5.092 -15.356 8.841 1.00 97.62 232 GLU A O 1
ATOM 1745 N N . SER A 1 233 ? -3.092 -14.299 8.762 1.00 96.56 233 SER A N 1
ATOM 1746 C CA . SER A 1 233 ? -2.323 -15.530 8.787 1.00 96.56 233 SER A CA 1
ATOM 1747 C C . SER A 1 233 ? -2.376 -16.181 10.172 1.00 96.56 233 SER A C 1
ATOM 1749 O O . SER A 1 233 ? -2.081 -15.521 11.169 1.00 96.56 233 SER A O 1
ATOM 1751 N N . PRO A 1 234 ? -2.754 -17.469 10.275 1.00 95.75 234 PRO A N 1
ATOM 1752 C CA . PRO A 1 234 ? -2.732 -18.183 11.546 1.00 95.75 234 PRO A CA 1
ATOM 1753 C C . PRO A 1 234 ? -1.332 -18.695 11.925 1.00 95.75 234 PRO A C 1
ATOM 1755 O O . PRO A 1 234 ? -1.167 -19.123 13.066 1.00 95.75 234 PRO A O 1
ATOM 1758 N N . ASP A 1 235 ? -0.385 -18.725 10.979 1.00 91.00 235 ASP A N 1
ATOM 1759 C CA . ASP A 1 235 ? 0.977 -19.256 11.128 1.00 91.00 235 ASP A CA 1
ATOM 1760 C C . ASP A 1 235 ? 1.829 -18.945 9.876 1.00 91.00 235 ASP A C 1
ATOM 1762 O O . ASP A 1 235 ? 1.287 -18.912 8.765 1.00 91.00 235 ASP A O 1
ATOM 1766 N N . GLY A 1 236 ? 3.149 -18.800 10.035 1.00 87.19 236 GLY A N 1
ATOM 1767 C CA . GLY A 1 236 ? 4.087 -18.507 8.940 1.00 87.19 236 GLY A CA 1
ATOM 1768 C C . GLY A 1 236 ? 4.107 -19.555 7.817 1.00 87.19 236 GLY A C 1
ATOM 1769 O O . GLY A 1 236 ? 4.312 -19.217 6.651 1.00 87.19 236 GLY A O 1
ATOM 1770 N N . ASP A 1 237 ? 3.765 -20.822 8.086 1.00 87.31 237 ASP A N 1
ATOM 1771 C CA . ASP A 1 237 ? 3.641 -21.837 7.027 1.00 87.31 237 ASP A CA 1
ATOM 1772 C C . ASP A 1 237 ? 2.499 -21.528 6.036 1.00 87.31 237 ASP A C 1
ATOM 1774 O O . ASP A 1 237 ? 2.504 -22.038 4.910 1.00 87.31 237 ASP A O 1
ATOM 1778 N N . VAL A 1 238 ? 1.520 -20.702 6.420 1.00 92.19 238 VAL A N 1
ATOM 1779 C CA . VAL A 1 238 ? 0.348 -20.359 5.596 1.00 92.19 238 VAL A CA 1
ATOM 1780 C C . VAL A 1 238 ? 0.570 -19.089 4.778 1.00 92.19 238 VAL A C 1
ATOM 1782 O O . VAL A 1 238 ? 0.252 -19.071 3.586 1.00 92.19 238 VAL A O 1
ATOM 1785 N N . LEU A 1 239 ? 1.052 -18.041 5.438 1.00 92.69 239 LEU A N 1
ATOM 1786 C CA . LEU A 1 239 ? 1.411 -16.740 4.881 1.00 92.69 239 LEU A CA 1
ATOM 1787 C C . LEU A 1 239 ? 2.335 -16.063 5.897 1.00 92.69 239 LEU A C 1
ATOM 1789 O O . LEU A 1 239 ? 2.013 -16.082 7.086 1.00 92.69 239 LEU A O 1
ATOM 1793 N N . ASP A 1 240 ? 3.426 -15.470 5.441 1.00 91.06 240 ASP A N 1
ATOM 1794 C CA . ASP A 1 240 ? 4.377 -14.741 6.281 1.00 91.06 240 ASP A CA 1
ATOM 1795 C C . ASP A 1 240 ? 4.733 -13.421 5.602 1.00 91.06 240 ASP A C 1
ATOM 1797 O O . ASP A 1 240 ? 5.059 -13.420 4.417 1.00 91.06 240 ASP A O 1
ATOM 1801 N N . SER A 1 241 ? 4.586 -12.309 6.319 1.00 93.25 241 SER A N 1
ATOM 1802 C CA . SER A 1 241 ? 4.906 -10.958 5.842 1.00 93.25 241 SER A CA 1
ATOM 1803 C C . SER A 1 241 ? 4.456 -10.651 4.406 1.00 93.25 241 SER A C 1
ATOM 1805 O O . SER A 1 241 ? 5.275 -10.442 3.509 1.00 93.25 241 SER A O 1
ATOM 1807 N N . PRO A 1 242 ? 3.135 -10.661 4.130 1.00 95.88 242 PRO A N 1
ATOM 1808 C CA . PRO A 1 242 ? 2.630 -10.239 2.836 1.00 95.88 242 PRO A CA 1
ATOM 1809 C C . PRO A 1 242 ? 2.961 -8.768 2.588 1.00 95.88 242 PRO A C 1
ATOM 1811 O O . PRO A 1 242 ? 2.403 -7.895 3.253 1.00 95.88 242 PRO A O 1
ATOM 1814 N N . ASP A 1 243 ? 3.721 -8.506 1.534 1.00 95.06 243 ASP A N 1
ATOM 1815 C CA . ASP A 1 243 ? 3.994 -7.160 1.055 1.00 95.06 243 ASP A CA 1
ATOM 1816 C C . ASP A 1 243 ? 3.120 -6.858 -0.167 1.00 95.06 243 ASP A C 1
ATOM 1818 O O . ASP A 1 243 ? 2.010 -6.320 -0.062 1.00 95.06 243 ASP A O 1
ATOM 1822 N N . ASN A 1 244 ? 3.597 -7.196 -1.365 1.00 95.31 244 ASN A N 1
ATOM 1823 C CA . ASN A 1 244 ? 2.980 -6.716 -2.590 1.00 95.31 244 ASN A CA 1
ATOM 1824 C C . ASN A 1 244 ? 1.707 -7.511 -2.908 1.00 95.31 244 ASN A C 1
ATOM 1826 O O . ASN A 1 244 ? 1.719 -8.740 -2.966 1.00 95.31 244 ASN A O 1
ATOM 1830 N N . VAL A 1 245 ? 0.614 -6.812 -3.233 1.00 97.19 245 VAL A N 1
ATOM 1831 C CA . VAL A 1 245 ? -0.652 -7.419 -3.675 1.00 97.19 245 VAL A CA 1
ATOM 1832 C C . VAL A 1 245 ? -0.995 -7.008 -5.102 1.00 97.19 245 VAL A C 1
ATOM 1834 O O . VAL A 1 245 ? -0.897 -5.840 -5.475 1.00 97.19 245 VAL A O 1
ATOM 1837 N N . VAL A 1 246 ? -1.473 -7.964 -5.900 1.00 96.94 246 VAL A N 1
ATOM 1838 C CA . VAL A 1 246 ? -2.082 -7.692 -7.205 1.00 96.94 246 VAL A CA 1
ATOM 1839 C C . VAL A 1 246 ? -3.349 -8.515 -7.400 1.00 96.94 246 VAL A C 1
ATOM 1841 O O . VAL A 1 246 ? -3.394 -9.714 -7.119 1.00 96.94 246 VAL A O 1
ATOM 1844 N N . VAL A 1 247 ? -4.394 -7.872 -7.921 1.00 95.94 247 VAL A N 1
ATOM 1845 C CA . VAL A 1 247 ? -5.638 -8.555 -8.292 1.00 95.94 247 VAL A CA 1
ATOM 1846 C C . VAL A 1 247 ? -5.442 -9.277 -9.621 1.00 95.94 247 VAL A C 1
ATOM 1848 O O . VAL A 1 247 ? -4.974 -8.704 -10.606 1.00 95.94 247 VAL A O 1
ATOM 1851 N N . SER A 1 248 ? -5.825 -10.546 -9.655 1.00 95.25 248 SER A N 1
ATOM 1852 C CA . SER A 1 248 ? -5.771 -11.379 -10.843 1.00 95.25 248 SER A CA 1
ATOM 1853 C C . SER A 1 248 ? -6.883 -11.033 -11.842 1.00 95.25 248 SER A C 1
ATOM 1855 O O . SER A 1 248 ? -7.945 -10.532 -11.455 1.00 95.25 248 SER A O 1
ATOM 1857 N N . PRO A 1 249 ? -6.732 -11.392 -13.130 1.00 91.94 249 PRO A N 1
ATOM 1858 C CA . PRO A 1 249 ? -7.804 -11.284 -14.125 1.00 91.94 249 PRO A CA 1
ATOM 1859 C C . PRO A 1 249 ? -9.081 -12.055 -13.747 1.00 91.94 249 PRO A C 1
ATOM 1861 O O . PRO A 1 249 ? -10.143 -11.854 -14.340 1.00 91.94 249 PRO A O 1
ATOM 1864 N N . ARG A 1 250 ? -8.981 -12.971 -12.778 1.00 91.81 250 ARG A N 1
ATOM 1865 C CA . ARG A 1 250 ? -10.065 -13.814 -12.268 1.00 91.81 250 ARG A CA 1
ATOM 1866 C C . ARG A 1 250 ? -10.664 -13.313 -10.953 1.00 91.81 250 ARG A C 1
ATOM 1868 O O . ARG A 1 250 ? -11.682 -13.862 -10.534 1.00 91.81 250 ARG A O 1
ATOM 1875 N N . GLY A 1 251 ? -10.086 -12.270 -10.356 1.00 91.62 251 GLY A N 1
ATOM 1876 C CA . GLY A 1 251 ? -10.564 -11.612 -9.142 1.00 91.62 251 GLY A CA 1
ATOM 1877 C C . GLY A 1 251 ? -9.957 -12.128 -7.836 1.00 91.62 251 GLY A C 1
ATOM 1878 O O . GLY A 1 251 ? -10.220 -11.527 -6.803 1.00 91.62 251 GLY A O 1
ATOM 1879 N N . GLY A 1 252 ? -9.159 -13.201 -7.855 1.00 96.06 252 GLY A N 1
ATOM 1880 C CA . GLY A 1 252 ? -8.317 -13.574 -6.714 1.00 96.06 252 GLY A CA 1
ATOM 1881 C C . GLY A 1 252 ? -7.105 -12.652 -6.583 1.00 96.06 252 GLY A C 1
ATOM 1882 O O . GLY A 1 252 ? -6.889 -11.778 -7.420 1.00 96.06 252 GLY A O 1
ATOM 1883 N N . LEU A 1 253 ? -6.300 -12.850 -5.546 1.00 97.94 253 LEU A N 1
ATOM 1884 C CA . LEU A 1 253 ? -5.113 -12.042 -5.273 1.00 97.94 253 LEU A CA 1
ATOM 1885 C C . LEU A 1 253 ? -3.849 -12.883 -5.430 1.00 97.94 253 LEU A C 1
ATOM 1887 O O . LEU A 1 253 ? -3.840 -14.055 -5.055 1.00 97.94 253 LEU A O 1
ATOM 1891 N N . VAL A 1 254 ? -2.791 -12.276 -5.956 1.00 98.25 254 VAL A N 1
ATOM 1892 C CA . VAL A 1 254 ? -1.416 -12.752 -5.777 1.00 98.25 254 VAL A CA 1
ATOM 1893 C C . VAL A 1 254 ? -0.765 -11.859 -4.733 1.00 98.25 254 VAL A C 1
ATOM 1895 O O . VAL A 1 254 ? -0.830 -10.636 -4.853 1.00 98.25 254 VAL A O 1
ATOM 1898 N N . LEU A 1 255 ? -0.165 -12.488 -3.733 1.00 98.12 255 LEU A N 1
ATOM 1899 C CA . LEU A 1 255 ? 0.612 -11.868 -2.673 1.00 98.12 255 LEU A CA 1
ATOM 1900 C C . LEU A 1 255 ? 2.074 -12.263 -2.868 1.00 98.12 255 LEU A C 1
ATOM 1902 O O . LEU A 1 255 ? 2.356 -13.427 -3.175 1.00 98.12 255 LEU A O 1
ATOM 1906 N N . CYS A 1 256 ? 2.968 -11.301 -2.701 1.00 97.31 256 CYS A N 1
ATOM 1907 C CA . CYS A 1 256 ? 4.396 -11.546 -2.586 1.00 97.31 256 CYS A CA 1
ATOM 1908 C C . CYS A 1 256 ? 4.766 -11.433 -1.113 1.00 97.31 256 CYS A C 1
ATOM 1910 O O . CYS A 1 256 ? 4.368 -10.468 -0.466 1.00 97.31 256 CYS A O 1
ATOM 1912 N N . GLU A 1 257 ? 5.461 -12.434 -0.598 1.00 94.44 257 GLU A N 1
ATOM 1913 C CA . GLU A 1 257 ? 6.042 -12.357 0.738 1.00 94.44 257 GLU A CA 1
ATOM 1914 C C . GLU A 1 257 ? 7.390 -11.630 0.676 1.00 94.44 257 GLU A C 1
ATOM 1916 O O . GLU A 1 257 ? 8.148 -11.823 -0.288 1.00 94.44 257 GLU A O 1
ATOM 1921 N N . ASP A 1 258 ? 7.629 -10.817 1.702 1.00 88.19 258 ASP A N 1
ATOM 1922 C CA . ASP A 1 258 ? 8.907 -10.204 2.065 1.00 88.19 258 ASP A CA 1
ATOM 1923 C C . ASP A 1 258 ? 9.196 -10.596 3.516 1.00 88.19 258 ASP A C 1
ATOM 1925 O O . ASP A 1 258 ? 8.774 -9.924 4.456 1.00 88.19 258 ASP A O 1
ATOM 1929 N N . ASP A 1 259 ? 9.789 -11.777 3.686 1.00 73.62 259 ASP A N 1
ATOM 1930 C CA . ASP A 1 259 ? 9.979 -12.441 4.970 1.00 73.62 259 ASP A CA 1
ATOM 1931 C C . ASP A 1 259 ? 10.554 -11.475 6.013 1.00 73.62 259 ASP A C 1
ATOM 1933 O O . ASP A 1 259 ? 11.722 -11.082 5.980 1.00 73.62 259 ASP A O 1
ATOM 1937 N N . ALA A 1 260 ? 9.691 -11.072 6.946 1.00 53.41 260 ALA A N 1
ATOM 1938 C CA . ALA A 1 260 ? 10.063 -10.146 8.006 1.00 53.41 260 ALA A CA 1
ATOM 1939 C C . ALA A 1 260 ? 10.428 -10.881 9.298 1.00 53.41 260 ALA A C 1
ATOM 1941 O O . ALA A 1 260 ? 10.779 -10.212 10.271 1.00 53.41 260 ALA A O 1
ATOM 1942 N N . SER A 1 261 ? 10.312 -12.217 9.351 1.00 51.47 261 SER A N 1
ATOM 1943 C CA . SER A 1 261 ? 10.352 -12.944 10.617 1.00 51.47 261 SER A CA 1
ATOM 1944 C C . SER A 1 261 ? 11.723 -13.560 10.892 1.00 51.47 261 SER A C 1
ATOM 1946 O O . SER A 1 261 ? 12.151 -14.543 10.301 1.00 51.47 261 SER A O 1
ATOM 1948 N N . SER A 1 262 ? 12.405 -13.051 11.917 1.00 51.69 262 SER A N 1
ATOM 1949 C CA . SER A 1 262 ? 13.687 -13.629 12.358 1.00 51.69 262 SER A CA 1
ATOM 1950 C C . SER A 1 262 ? 13.539 -14.972 13.104 1.00 51.69 262 SER A C 1
ATOM 1952 O O . SER A 1 262 ? 14.528 -15.619 13.466 1.00 51.69 262 SER A O 1
ATOM 1954 N N . ALA A 1 263 ? 12.301 -15.393 13.390 1.00 50.97 263 ALA A N 1
ATOM 1955 C CA . ALA A 1 263 ? 11.993 -16.494 14.303 1.00 50.97 263 ALA A CA 1
ATOM 1956 C C . ALA A 1 263 ? 11.949 -17.883 13.647 1.00 50.97 263 ALA A C 1
ATOM 1958 O O . ALA A 1 263 ? 12.139 -18.887 14.346 1.00 50.97 263 ALA A O 1
ATOM 1959 N N . ASN A 1 264 ? 11.718 -17.956 12.334 1.00 49.19 264 ASN A N 1
ATOM 1960 C CA . ASN A 1 264 ? 11.589 -19.218 11.598 1.00 49.19 264 ASN A CA 1
ATOM 1961 C C . ASN A 1 264 ? 12.860 -19.637 10.848 1.00 49.19 264 ASN A C 1
ATOM 1963 O O . ASN A 1 264 ? 12.896 -20.727 10.266 1.00 49.19 264 ASN A O 1
ATOM 1967 N N . ALA A 1 265 ? 13.926 -18.844 10.974 1.00 50.62 265 ALA A N 1
ATOM 1968 C CA . ALA A 1 265 ? 15.287 -19.157 10.574 1.00 50.62 265 ALA A CA 1
ATOM 1969 C C . ALA A 1 265 ? 15.668 -20.634 10.855 1.00 50.62 265 ALA A C 1
ATOM 1971 O O . ALA A 1 265 ? 15.998 -21.039 11.976 1.00 50.62 265 ALA A O 1
ATOM 1972 N N . GLY A 1 266 ? 15.602 -21.472 9.811 1.00 47.28 266 GLY A N 1
ATOM 1973 C CA . GLY A 1 266 ? 16.130 -22.840 9.799 1.00 47.28 266 GLY A CA 1
ATOM 1974 C C . GLY A 1 266 ? 15.199 -23.988 10.227 1.00 47.28 266 GLY A C 1
ATOM 1975 O O . GLY A 1 266 ? 15.720 -25.061 10.552 1.00 47.28 266 GLY A O 1
ATOM 1976 N N . GLN A 1 267 ? 13.866 -23.826 10.250 1.00 47.84 267 GLN A N 1
ATOM 1977 C CA . GLN A 1 267 ? 12.943 -24.884 10.727 1.00 47.84 267 GLN A CA 1
ATOM 1978 C C . GLN A 1 267 ? 12.170 -25.696 9.665 1.00 47.84 267 GLN A C 1
ATOM 1980 O O . GLN A 1 267 ? 11.418 -26.601 10.031 1.00 47.84 267 GLN A O 1
ATOM 1985 N N . ASP A 1 268 ? 12.403 -25.508 8.366 1.00 49.59 268 ASP A N 1
ATOM 1986 C CA . ASP A 1 268 ? 11.627 -26.169 7.304 1.00 49.59 268 ASP A CA 1
ATOM 1987 C C . ASP A 1 268 ? 12.442 -27.063 6.339 1.00 49.59 268 ASP A C 1
ATOM 1989 O O . ASP A 1 268 ? 13.668 -27.056 6.302 1.00 49.59 268 ASP A O 1
ATOM 1993 N N . ASP A 1 269 ? 11.771 -27.941 5.578 1.00 41.72 269 ASP A N 1
ATOM 1994 C CA . ASP A 1 269 ? 12.428 -29.008 4.790 1.00 41.72 269 ASP A CA 1
ATOM 1995 C C . ASP A 1 269 ? 13.296 -28.479 3.621 1.00 41.72 269 ASP A C 1
ATOM 1997 O O . ASP A 1 269 ? 14.179 -29.197 3.143 1.00 41.72 269 ASP A O 1
ATOM 2001 N N . THR A 1 270 ? 13.099 -27.220 3.196 1.00 40.97 270 THR A N 1
ATOM 2002 C CA . THR A 1 270 ? 13.912 -26.537 2.171 1.00 40.97 270 THR A CA 1
ATOM 2003 C C . THR A 1 270 ? 15.034 -25.657 2.739 1.00 40.97 270 THR A C 1
ATOM 2005 O O . THR A 1 270 ? 16.032 -25.501 2.029 1.00 40.97 270 THR A O 1
ATOM 2008 N N . SER A 1 271 ? 15.012 -25.274 4.033 1.00 48.00 271 SER A N 1
ATOM 2009 C CA . SER A 1 271 ? 16.178 -24.676 4.739 1.00 48.00 271 SER A CA 1
ATOM 2010 C C . SER A 1 271 ? 17.455 -25.523 4.650 1.00 48.00 271 SER A C 1
ATOM 2012 O O . SER A 1 271 ? 18.570 -25.059 4.882 1.00 48.00 271 SER A O 1
ATOM 2014 N N . LYS A 1 272 ? 17.309 -26.803 4.287 1.00 42.12 272 LYS A N 1
ATOM 2015 C CA . LYS A 1 272 ? 18.406 -27.751 4.071 1.00 42.12 272 LYS A CA 1
ATOM 2016 C C . LYS A 1 272 ? 19.266 -27.439 2.843 1.00 42.12 272 LYS A C 1
ATOM 2018 O O . LYS A 1 272 ? 20.363 -27.992 2.748 1.00 42.12 272 LYS A O 1
ATOM 2023 N N . PHE A 1 273 ? 18.782 -26.623 1.904 1.00 45.06 273 PHE A N 1
ATOM 2024 C CA . PHE A 1 273 ? 19.519 -26.259 0.687 1.00 45.06 273 PHE A CA 1
ATOM 2025 C C . PHE A 1 273 ? 20.072 -24.833 0.734 1.00 45.06 273 PHE A C 1
ATOM 2027 O O . PHE A 1 273 ? 21.204 -24.625 0.297 1.00 45.06 273 PHE A O 1
ATOM 2034 N N . PHE A 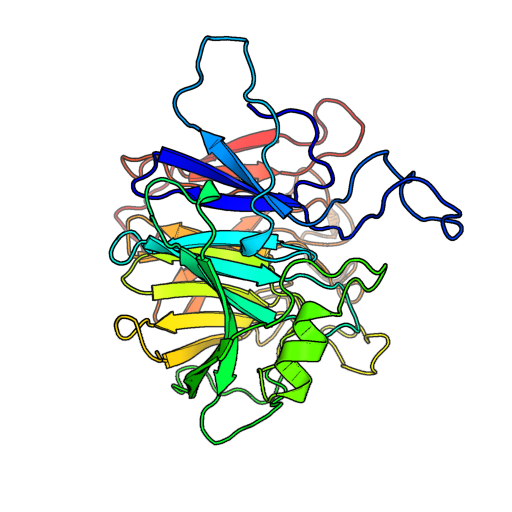1 274 ? 19.321 -23.901 1.321 1.00 47.00 274 PHE A N 1
ATOM 2035 C CA . PHE A 1 274 ? 19.700 -22.508 1.552 1.00 47.00 274 PHE A CA 1
ATOM 2036 C C . PHE A 1 274 ? 19.113 -22.134 2.914 1.00 47.00 274 PHE A C 1
ATOM 2038 O O . PHE A 1 274 ? 17.901 -22.175 3.070 1.00 47.00 274 PHE A O 1
ATOM 2045 N N . GLY A 1 275 ? 19.951 -21.949 3.934 1.00 46.38 275 GLY A N 1
ATOM 2046 C CA . GLY A 1 275 ? 19.452 -21.632 5.270 1.00 46.38 275 GLY A CA 1
ATOM 2047 C C . GLY A 1 275 ? 18.725 -20.287 5.284 1.00 46.38 275 GLY A C 1
ATOM 2048 O O . GLY A 1 275 ? 19.257 -19.343 4.715 1.00 46.38 275 GLY A O 1
ATOM 2049 N N . GLU A 1 276 ? 17.599 -20.265 6.003 1.00 57.78 276 GLU A N 1
ATOM 2050 C CA . GLU A 1 276 ? 16.785 -19.104 6.412 1.00 57.78 276 GLU A CA 1
ATOM 2051 C C . GLU A 1 276 ? 15.925 -18.446 5.306 1.00 57.78 276 GLU A C 1
ATOM 2053 O O . GLU A 1 276 ? 16.303 -18.416 4.139 1.00 57.78 276 GLU A O 1
ATOM 2058 N N . ASP A 1 277 ? 14.729 -18.034 5.742 1.00 61.12 277 ASP A N 1
ATOM 2059 C CA . ASP A 1 277 ? 13.694 -17.166 5.163 1.00 61.12 277 ASP A CA 1
ATOM 2060 C C . ASP A 1 277 ? 13.111 -17.495 3.768 1.00 61.12 277 ASP A C 1
ATOM 2062 O O . ASP A 1 277 ? 13.780 -17.505 2.731 1.00 61.12 277 ASP A O 1
ATOM 2066 N N . LYS A 1 278 ? 11.806 -17.804 3.729 1.00 73.12 278 LYS A N 1
ATOM 2067 C CA . LYS A 1 278 ? 11.097 -18.260 2.519 1.00 73.12 278 LYS A CA 1
ATOM 2068 C C . LYS A 1 278 ? 10.215 -17.162 1.952 1.00 73.12 278 LYS A C 1
ATOM 2070 O O . LYS A 1 278 ? 9.084 -16.983 2.385 1.00 73.12 278 LYS A O 1
ATOM 2075 N N . ASN A 1 279 ? 10.640 -16.596 0.831 1.00 87.88 279 ASN A N 1
ATOM 2076 C CA . ASN A 1 279 ? 9.781 -15.717 0.047 1.00 87.88 279 ASN A CA 1
ATOM 2077 C C . ASN A 1 279 ? 8.963 -16.513 -0.975 1.00 87.88 279 ASN A C 1
ATOM 2079 O O . ASN A 1 279 ? 9.509 -17.145 -1.892 1.00 87.88 279 ASN A O 1
ATOM 2083 N N . ARG A 1 280 ? 7.634 -16.511 -0.827 1.00 93.44 280 ARG A N 1
ATOM 2084 C CA . ARG A 1 280 ? 6.709 -17.243 -1.704 1.00 93.44 280 ARG A CA 1
ATOM 2085 C C . ARG A 1 280 ? 5.783 -16.303 -2.462 1.00 93.44 280 ARG A C 1
ATOM 2087 O O . ARG A 1 280 ? 5.586 -15.137 -2.133 1.00 93.44 280 ARG A O 1
ATOM 2094 N N . LEU A 1 281 ? 5.171 -16.867 -3.500 1.00 96.56 281 LEU A N 1
ATOM 2095 C CA . LEU A 1 281 ? 3.959 -16.312 -4.084 1.00 96.56 281 LEU A CA 1
ATOM 2096 C C . LEU A 1 281 ? 2.760 -17.085 -3.560 1.00 96.56 281 LEU A C 1
ATOM 2098 O O . LEU A 1 281 ? 2.623 -18.295 -3.800 1.00 96.56 281 LEU A O 1
ATOM 2102 N N . ILE A 1 282 ? 1.875 -16.360 -2.888 1.00 97.69 282 ILE A N 1
ATOM 2103 C CA . ILE A 1 282 ? 0.643 -16.894 -2.323 1.00 97.69 282 ILE A CA 1
ATOM 2104 C C . ILE A 1 282 ? -0.530 -16.410 -3.168 1.00 97.69 282 ILE A C 1
ATOM 2106 O O . ILE A 1 282 ? -0.711 -15.221 -3.414 1.00 97.69 282 ILE A O 1
ATOM 2110 N N . GLY A 1 283 ? -1.347 -17.343 -3.643 1.00 97.62 283 GLY A N 1
ATOM 2111 C CA . GLY A 1 283 ? -2.661 -17.026 -4.177 1.00 97.62 283 GLY A CA 1
ATOM 2112 C C . GLY A 1 283 ? -3.671 -16.934 -3.038 1.00 97.62 283 GLY A C 1
ATOM 2113 O O . GLY A 1 283 ? -3.641 -17.760 -2.133 1.00 97.62 283 GLY A O 1
ATOM 2114 N N . LEU A 1 284 ? -4.590 -15.975 -3.083 1.00 97.81 284 LEU A N 1
ATOM 2115 C CA . LEU A 1 284 ? -5.658 -15.828 -2.092 1.00 97.81 284 LEU A CA 1
ATOM 2116 C C . LEU A 1 284 ? -7.004 -15.652 -2.799 1.00 97.81 284 LEU A C 1
ATOM 2118 O O . LEU A 1 284 ? -7.165 -14.779 -3.654 1.00 97.81 284 LEU A O 1
ATOM 2122 N N . THR A 1 285 ? -7.984 -16.497 -2.475 1.00 95.69 285 THR A N 1
ATOM 2123 C CA . THR A 1 285 ? -9.357 -16.309 -2.975 1.00 95.69 285 THR A CA 1
ATOM 2124 C C . THR A 1 285 ? -10.087 -15.222 -2.181 1.00 95.69 285 THR A C 1
ATOM 2126 O O . THR A 1 285 ? -9.730 -14.933 -1.040 1.00 95.69 285 THR A O 1
ATOM 2129 N N . LEU A 1 286 ? -11.153 -14.644 -2.747 1.00 92.50 286 LEU A N 1
ATOM 2130 C CA . LEU A 1 286 ? -11.973 -13.638 -2.048 1.00 92.50 286 LEU A CA 1
ATOM 2131 C C . LEU A 1 286 ? -12.813 -14.227 -0.900 1.00 92.50 286 LEU A C 1
ATOM 2133 O O . LEU A 1 286 ? -13.425 -13.497 -0.129 1.00 92.50 286 LEU A O 1
ATOM 2137 N N . GLU A 1 287 ? -12.831 -15.551 -0.758 1.00 93.00 287 GLU A N 1
ATOM 2138 C CA . GLU A 1 287 ? -13.365 -16.248 0.412 1.00 93.00 287 GLU A CA 1
ATOM 2139 C C . GLU A 1 287 ? -12.321 -16.418 1.531 1.00 93.00 287 GLU A C 1
ATOM 2141 O O . GLU A 1 287 ? -12.618 -17.060 2.538 1.00 93.00 287 GLU A O 1
ATOM 2146 N N . GLY A 1 288 ? -11.111 -15.868 1.371 1.00 93.56 288 GLY A N 1
ATOM 2147 C CA . GLY A 1 288 ? -10.052 -15.919 2.379 1.00 93.56 288 GLY A CA 1
ATOM 2148 C C . GLY A 1 288 ? -9.304 -17.254 2.421 1.00 93.56 288 GLY A C 1
ATOM 2149 O O . GLY A 1 288 ? -8.871 -17.671 3.492 1.00 93.56 288 GLY A O 1
ATOM 2150 N N . VAL A 1 289 ? -9.181 -17.953 1.284 1.00 95.62 289 VAL A N 1
ATOM 2151 C CA . VAL A 1 289 ? -8.450 -19.230 1.196 1.00 95.62 289 VAL A CA 1
ATOM 2152 C C . VAL A 1 289 ? -7.080 -19.020 0.535 1.00 95.62 289 VAL A C 1
ATOM 2154 O O . VAL A 1 289 ? -7.043 -18.781 -0.678 1.00 95.62 289 VAL A O 1
ATOM 2157 N N . PRO A 1 290 ? -5.967 -19.109 1.288 1.00 96.44 290 PRO A N 1
ATOM 2158 C CA . PRO A 1 290 ? -4.618 -18.986 0.744 1.00 96.44 290 PRO A CA 1
ATOM 2159 C C . PRO A 1 290 ? -4.143 -20.298 0.102 1.00 96.44 290 PRO A C 1
ATOM 2161 O O . PRO A 1 290 ? -4.555 -21.394 0.494 1.00 96.44 290 PRO A O 1
ATOM 2164 N N . PHE A 1 291 ? -3.255 -20.200 -0.884 1.00 94.88 291 PHE A N 1
ATOM 2165 C CA . PHE A 1 291 ? -2.544 -21.331 -1.473 1.00 94.88 291 PHE A CA 1
ATOM 2166 C C . PHE A 1 291 ? -1.181 -20.888 -2.035 1.00 94.88 291 PHE A C 1
ATOM 2168 O O . PHE A 1 291 ? -1.141 -20.073 -2.959 1.00 94.88 291 PHE A O 1
ATOM 2175 N N . PRO A 1 292 ? -0.054 -21.434 -1.546 1.00 94.25 292 PRO A N 1
ATOM 2176 C CA . PRO A 1 292 ? 1.247 -21.173 -2.151 1.00 94.25 292 PRO A CA 1
ATOM 2177 C C . PRO A 1 292 ? 1.312 -21.798 -3.548 1.00 94.25 292 PRO A C 1
ATOM 2179 O O . PRO A 1 292 ? 0.828 -22.915 -3.766 1.00 94.25 292 PRO A O 1
ATOM 2182 N N . PHE A 1 293 ? 1.918 -21.097 -4.506 1.00 94.06 293 PHE A N 1
ATOM 2183 C CA . PHE A 1 293 ? 2.107 -21.629 -5.862 1.00 94.06 293 PHE A CA 1
ATOM 2184 C C . PHE A 1 293 ? 3.510 -21.423 -6.443 1.00 94.06 293 PHE A C 1
ATOM 2186 O O . PHE A 1 293 ? 3.822 -22.035 -7.468 1.00 94.06 293 PHE A O 1
ATOM 2193 N N . ALA A 1 294 ? 4.355 -20.611 -5.807 1.00 93.75 294 ALA A N 1
ATOM 2194 C CA . ALA A 1 294 ? 5.775 -20.501 -6.125 1.00 93.75 294 ALA A CA 1
ATOM 2195 C C . ALA A 1 294 ? 6.587 -20.185 -4.862 1.00 93.75 294 ALA A C 1
ATOM 2197 O O . ALA A 1 294 ? 6.063 -19.579 -3.935 1.00 93.75 294 ALA A O 1
ATOM 2198 N N . GLU A 1 295 ? 7.857 -20.577 -4.858 1.00 91.62 295 GLU A N 1
ATOM 2199 C CA . GLU A 1 295 ? 8.843 -20.298 -3.808 1.00 91.62 295 GLU A CA 1
ATOM 2200 C C . GLU A 1 295 ? 10.119 -19.804 -4.494 1.00 91.62 295 GLU A C 1
ATOM 2202 O O . GLU A 1 295 ? 10.505 -20.340 -5.544 1.00 91.62 295 GLU A O 1
ATOM 2207 N N . ASN A 1 296 ? 10.746 -18.769 -3.939 1.00 88.94 296 ASN A N 1
ATOM 2208 C CA . ASN A 1 296 ? 12.055 -18.321 -4.377 1.00 88.94 296 ASN A CA 1
ATOM 2209 C C . ASN A 1 296 ? 13.122 -19.267 -3.810 1.00 88.94 296 ASN A C 1
ATOM 2211 O O . ASN A 1 296 ? 13.279 -19.392 -2.606 1.00 88.94 296 ASN A O 1
ATOM 2215 N N . ILE A 1 297 ? 13.857 -19.937 -4.698 1.00 86.31 297 ILE A N 1
ATOM 2216 C CA . ILE A 1 297 ? 14.993 -20.805 -4.338 1.00 86.31 297 ILE A CA 1
ATOM 2217 C C . ILE A 1 297 ? 16.323 -20.276 -4.892 1.00 86.31 297 ILE A C 1
ATOM 2219 O O . ILE A 1 297 ? 17.316 -21.003 -4.944 1.00 86.31 297 ILE A O 1
ATOM 2223 N N . MET A 1 298 ? 16.315 -19.057 -5.437 1.00 83.44 298 MET A N 1
ATOM 2224 C CA . MET A 1 298 ? 17.477 -18.437 -6.070 1.00 83.44 298 MET A CA 1
ATOM 2225 C C . MET A 1 298 ? 18.355 -17.718 -5.046 1.00 83.44 298 MET A C 1
ATOM 2227 O O . MET A 1 298 ? 19.579 -17.741 -5.179 1.00 83.44 298 MET A O 1
ATOM 2231 N N . ASN A 1 299 ? 17.726 -17.076 -4.066 1.00 83.44 299 ASN A N 1
ATOM 2232 C CA . ASN A 1 299 ? 18.330 -16.302 -2.987 1.00 83.44 299 ASN A CA 1
ATOM 2233 C C . ASN A 1 299 ? 17.310 -16.166 -1.831 1.00 83.44 299 ASN A C 1
ATOM 2235 O O . ASN A 1 299 ? 16.208 -16.702 -1.944 1.00 83.44 299 ASN A O 1
ATOM 2239 N N . ASP A 1 300 ? 17.680 -15.454 -0.765 1.00 79.12 300 ASP A N 1
ATOM 2240 C CA . ASP A 1 300 ? 16.812 -15.159 0.393 1.00 79.12 300 ASP A CA 1
ATOM 2241 C C . ASP A 1 300 ? 15.996 -13.858 0.230 1.00 79.12 300 ASP A C 1
ATOM 2243 O O . ASP A 1 300 ? 15.339 -13.407 1.158 1.00 79.12 300 ASP A O 1
ATOM 2247 N N . SER A 1 301 ? 16.009 -13.242 -0.955 1.00 84.69 301 SER A N 1
ATOM 2248 C CA . SER A 1 301 ? 15.369 -11.947 -1.197 1.00 84.69 301 SER A CA 1
ATOM 2249 C C . SER A 1 301 ? 13.900 -12.089 -1.610 1.00 84.69 301 SER A C 1
ATOM 2251 O O . SER A 1 301 ? 13.471 -13.126 -2.133 1.00 84.69 301 SER A O 1
ATOM 2253 N N . GLU A 1 302 ? 13.134 -11.025 -1.394 1.00 88.56 302 GLU A N 1
ATOM 2254 C CA . GLU A 1 302 ? 11.696 -10.958 -1.639 1.00 88.56 302 GLU A CA 1
ATOM 2255 C C . GLU A 1 302 ? 11.285 -11.133 -3.107 1.00 88.56 302 GLU A C 1
ATOM 2257 O O . GLU A 1 302 ? 12.037 -10.881 -4.068 1.00 88.56 302 GLU A O 1
ATOM 2262 N N . PHE A 1 303 ? 10.024 -11.536 -3.274 1.00 94.06 303 PHE A N 1
ATOM 2263 C CA . PHE A 1 303 ? 9.305 -11.297 -4.516 1.00 94.06 303 PHE A CA 1
ATOM 2264 C C . PHE A 1 303 ? 8.694 -9.896 -4.489 1.00 94.06 303 PHE A C 1
ATOM 2266 O O . PHE A 1 303 ? 8.066 -9.518 -3.515 1.00 94.06 303 PHE A O 1
ATOM 2273 N N . ALA A 1 304 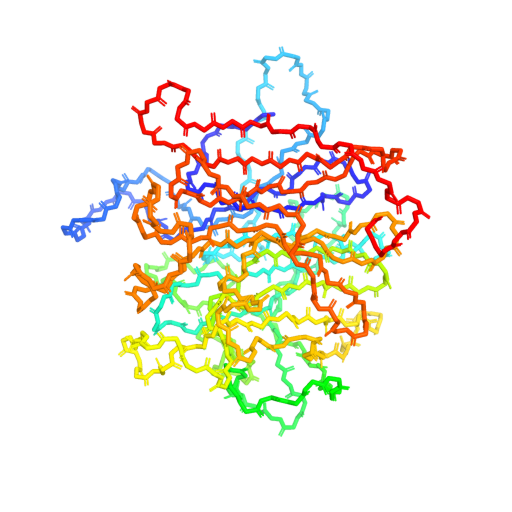? 8.755 -9.175 -5.608 1.00 93.44 304 ALA A N 1
ATOM 2274 C CA . ALA A 1 304 ? 8.170 -7.839 -5.685 1.00 93.44 304 ALA A CA 1
ATOM 2275 C C . ALA A 1 304 ? 7.665 -7.471 -7.087 1.00 93.44 304 ALA A C 1
ATOM 2277 O O . ALA A 1 304 ? 8.114 -7.976 -8.126 1.00 93.44 304 ALA A O 1
ATOM 2278 N N . GLY A 1 305 ? 6.735 -6.523 -7.140 1.00 92.88 305 GLY A N 1
ATOM 2279 C CA . GLY A 1 305 ? 6.227 -5.898 -8.357 1.00 92.88 305 GLY A CA 1
ATOM 2280 C C . GLY A 1 305 ? 5.418 -6.838 -9.248 1.00 92.88 305 GLY A C 1
ATOM 2281 O O . GLY A 1 305 ? 5.534 -6.764 -10.475 1.00 92.88 305 GLY A O 1
ATOM 2282 N N . ALA A 1 306 ? 4.627 -7.733 -8.651 1.00 95.50 306 ALA A N 1
ATOM 2283 C CA . ALA A 1 306 ? 3.768 -8.641 -9.399 1.00 95.50 306 ALA A CA 1
ATOM 2284 C C . ALA A 1 306 ? 2.733 -7.874 -10.249 1.00 95.50 306 ALA A C 1
ATOM 2286 O O . ALA A 1 306 ? 2.012 -7.009 -9.753 1.00 95.50 306 ALA A O 1
ATOM 2287 N N . CYS A 1 307 ? 2.625 -8.194 -11.541 1.00 95.25 307 CYS A N 1
ATOM 2288 C CA . CYS A 1 307 ? 1.598 -7.635 -12.420 1.00 95.25 307 CYS A CA 1
ATOM 2289 C C . CYS A 1 307 ? 1.175 -8.604 -13.527 1.00 95.25 307 CYS A C 1
ATOM 2291 O O . CYS A 1 307 ? 1.927 -9.483 -13.942 1.00 95.25 307 CYS A O 1
ATOM 2293 N N . TRP A 1 308 ? -0.047 -8.438 -14.025 1.00 95.44 308 TRP A N 1
ATOM 2294 C CA . TRP A 1 308 ? -0.592 -9.276 -15.090 1.00 95.44 308 TRP A CA 1
ATOM 2295 C C . TRP A 1 308 ? -0.458 -8.602 -16.451 1.00 95.44 308 TRP A C 1
ATOM 2297 O O . TRP A 1 308 ? -0.639 -7.390 -16.574 1.00 95.44 308 TRP A O 1
ATOM 2307 N N . SER A 1 309 ? -0.185 -9.392 -17.490 1.00 94.69 309 SER A N 1
ATOM 2308 C CA . SER A 1 309 ? -0.395 -8.945 -18.867 1.00 94.69 309 SER A CA 1
ATOM 2309 C C . SER A 1 309 ? -1.874 -8.640 -19.117 1.00 94.69 309 SER A C 1
ATOM 2311 O O . SER A 1 309 ? -2.751 -9.264 -18.521 1.00 94.69 309 SER A O 1
ATOM 2313 N N . ASP A 1 310 ? -2.164 -7.729 -20.050 1.00 90.19 310 ASP A N 1
ATOM 2314 C CA . ASP A 1 310 ? -3.545 -7.334 -20.385 1.00 90.19 310 ASP A CA 1
ATOM 2315 C C . ASP A 1 310 ? -4.436 -8.520 -20.798 1.00 90.19 310 ASP A C 1
ATOM 2317 O O . ASP A 1 310 ? -5.644 -8.516 -20.569 1.00 90.19 310 ASP A O 1
ATOM 2321 N N . ASP A 1 311 ? -3.847 -9.544 -21.423 1.00 93.12 311 ASP A N 1
ATOM 2322 C CA . ASP A 1 311 ? -4.536 -10.773 -21.828 1.00 93.12 311 ASP A CA 1
ATOM 2323 C C . ASP A 1 311 ? -4.632 -11.829 -20.710 1.00 93.12 311 ASP A C 1
ATOM 2325 O O . ASP A 1 311 ? -5.241 -12.883 -20.911 1.00 93.12 311 ASP A O 1
ATOM 2329 N N . GLY A 1 312 ? -4.042 -11.561 -19.542 1.00 93.31 312 GLY A N 1
ATOM 2330 C CA . GLY A 1 312 ? -4.026 -12.443 -18.379 1.00 93.31 312 GLY A CA 1
ATOM 2331 C C . GLY A 1 312 ? -3.220 -13.730 -18.565 1.00 93.31 312 GLY A C 1
ATOM 2332 O O . GLY A 1 312 ? -3.387 -14.670 -17.792 1.00 93.31 312 GLY A O 1
ATOM 2333 N N . VAL A 1 313 ? -2.383 -13.826 -19.602 1.00 95.00 313 VAL A N 1
ATOM 2334 C CA . VAL A 1 313 ? -1.593 -15.034 -19.895 1.00 95.00 313 VAL A CA 1
ATOM 2335 C C . VAL A 1 313 ? -0.320 -15.093 -19.052 1.00 95.00 313 VAL A C 1
ATOM 2337 O O . VAL A 1 313 ? 0.089 -16.181 -18.629 1.00 95.00 313 VAL A O 1
ATOM 2340 N N . PHE A 1 314 ? 0.294 -13.940 -18.798 1.00 97.38 314 PHE A N 1
ATOM 2341 C CA . PHE A 1 314 ? 1.541 -13.823 -18.058 1.00 97.38 314 PHE A CA 1
ATOM 2342 C C . PHE A 1 314 ? 1.315 -13.098 -16.736 1.00 97.38 314 PHE A C 1
ATOM 2344 O O . PHE A 1 314 ? 0.777 -11.992 -16.710 1.00 97.38 314 PHE A O 1
ATOM 2351 N N . LEU A 1 315 ? 1.795 -13.712 -15.661 1.00 97.88 315 LEU A N 1
ATOM 2352 C CA . LEU A 1 315 ? 2.147 -13.020 -14.432 1.00 97.88 315 LEU A CA 1
ATOM 2353 C C . LEU A 1 315 ? 3.625 -12.633 -14.539 1.00 97.88 315 LEU A C 1
ATOM 2355 O O . LEU A 1 315 ? 4.483 -13.504 -14.689 1.00 97.88 315 LEU A O 1
ATOM 2359 N N . PHE A 1 316 ? 3.925 -11.344 -14.486 1.00 97.88 316 PHE A N 1
ATOM 2360 C CA . PHE A 1 316 ? 5.281 -10.850 -14.286 1.00 97.88 316 PHE A CA 1
ATOM 2361 C C . PHE A 1 316 ? 5.518 -10.634 -12.801 1.00 97.88 316 PHE A C 1
ATOM 2363 O O . PHE A 1 316 ? 4.620 -10.177 -12.105 1.00 97.88 316 PHE A O 1
ATOM 23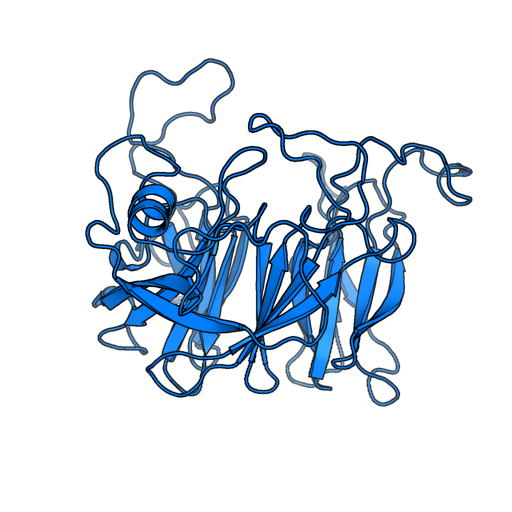70 N N . VAL A 1 317 ? 6.714 -10.953 -12.325 1.00 97.50 317 VAL A N 1
ATOM 2371 C CA . VAL A 1 317 ? 7.133 -10.729 -10.936 1.00 97.50 317 VAL A CA 1
ATOM 2372 C C . VAL A 1 317 ? 8.652 -10.635 -10.890 1.00 97.50 317 VAL A C 1
ATOM 2374 O O . VAL A 1 317 ? 9.327 -11.223 -11.739 1.00 97.50 317 VAL A O 1
ATOM 2377 N N . ASN A 1 318 ? 9.200 -9.889 -9.942 1.00 95.75 318 ASN A N 1
ATOM 2378 C CA . ASN A 1 318 ? 10.639 -9.763 -9.756 1.00 95.75 318 ASN A CA 1
ATOM 2379 C C . ASN A 1 318 ? 11.079 -10.549 -8.528 1.00 95.75 318 ASN A C 1
ATOM 2381 O O . ASN A 1 318 ? 10.342 -10.621 -7.555 1.00 95.75 318 ASN A O 1
ATOM 2385 N N . ILE A 1 319 ? 12.282 -11.102 -8.593 1.00 93.06 319 ILE A N 1
ATOM 2386 C CA . ILE A 1 319 ? 13.069 -11.487 -7.425 1.00 93.06 319 ILE A CA 1
ATOM 2387 C C . ILE A 1 319 ? 14.076 -10.363 -7.213 1.00 93.06 319 ILE A C 1
ATOM 2389 O O . ILE A 1 319 ? 14.808 -10.020 -8.158 1.00 93.06 319 ILE A O 1
ATOM 2393 N N . PHE A 1 320 ? 14.092 -9.776 -6.020 1.00 88.50 320 PHE A N 1
ATOM 2394 C CA . PHE A 1 320 ? 15.087 -8.769 -5.677 1.00 88.50 320 PHE A CA 1
ATOM 2395 C C . PHE A 1 320 ? 16.496 -9.365 -5.679 1.00 88.50 320 PHE A C 1
ATOM 2397 O O . PHE A 1 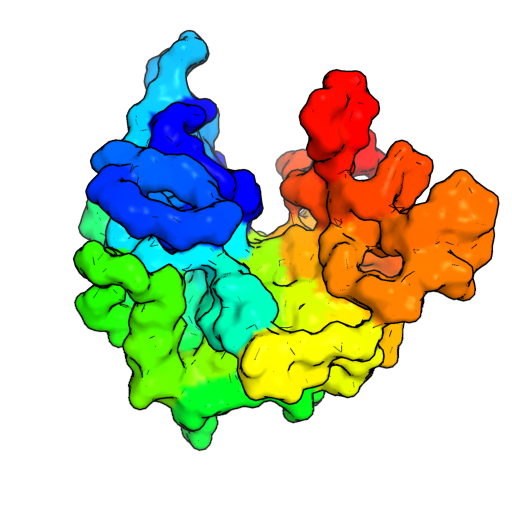320 ? 16.717 -10.572 -5.574 1.00 88.50 320 PHE A O 1
ATOM 2404 N N . GLY A 1 321 ? 17.460 -8.494 -5.951 1.00 84.81 321 GLY A N 1
ATOM 2405 C CA . GLY A 1 321 ? 18.865 -8.848 -6.031 1.00 84.81 321 GLY A CA 1
ATOM 2406 C C . GLY A 1 321 ? 19.690 -7.929 -5.149 1.00 84.81 321 GLY A C 1
ATOM 2407 O O . GLY A 1 321 ? 19.254 -6.850 -4.757 1.00 84.81 321 GLY A O 1
ATOM 2408 N N . TYR A 1 322 ? 20.915 -8.348 -4.885 1.00 83.50 322 TYR A N 1
ATOM 2409 C CA . TYR A 1 322 ? 21.910 -7.565 -4.167 1.00 83.50 322 TYR A CA 1
ATOM 2410 C C . TYR A 1 322 ? 22.693 -6.659 -5.130 1.00 83.50 322 TYR A C 1
ATOM 2412 O O . TYR A 1 322 ? 22.403 -6.575 -6.328 1.00 83.50 322 TYR A O 1
ATOM 2420 N N . ASP A 1 323 ? 23.747 -6.015 -4.624 1.00 84.44 323 ASP A N 1
ATOM 2421 C CA . ASP A 1 323 ? 24.679 -5.183 -5.405 1.00 84.44 323 ASP A CA 1
ATOM 2422 C C . ASP A 1 323 ? 25.617 -6.023 -6.305 1.00 84.44 323 ASP A C 1
ATOM 2424 O O . ASP A 1 323 ? 26.832 -5.835 -6.364 1.00 84.44 323 ASP A O 1
ATOM 2428 N N . GLU A 1 324 ? 25.049 -7.016 -6.990 1.00 87.50 324 GLU A N 1
ATOM 2429 C CA . GLU A 1 324 ? 25.741 -7.977 -7.838 1.00 87.50 324 GLU A CA 1
ATOM 2430 C C . GLU A 1 324 ? 24.882 -8.321 -9.061 1.00 87.50 324 GLU A C 1
ATOM 2432 O O . GLU A 1 324 ? 23.710 -8.686 -8.955 1.00 87.50 324 GLU A O 1
ATOM 2437 N N . ALA A 1 325 ? 25.458 -8.233 -10.261 1.00 87.12 325 ALA A N 1
ATOM 2438 C CA . ALA A 1 325 ? 24.723 -8.528 -11.487 1.00 87.12 325 ALA A CA 1
ATOM 2439 C C . ALA A 1 325 ? 24.289 -10.004 -11.546 1.00 87.12 325 ALA A C 1
ATOM 2441 O O . ALA A 1 325 ? 25.117 -10.907 -11.450 1.00 87.12 325 ALA A O 1
ATOM 2442 N N . GLY A 1 326 ? 22.997 -10.237 -11.787 1.00 87.38 326 GLY A N 1
ATOM 2443 C CA . GLY A 1 326 ? 22.414 -11.581 -11.856 1.00 87.38 326 GLY A CA 1
ATOM 2444 C C . GLY A 1 326 ? 21.983 -12.158 -10.506 1.00 87.38 326 GLY A C 1
ATOM 2445 O O . GLY A 1 326 ? 21.555 -13.306 -10.473 1.00 87.38 326 GLY A O 1
ATOM 2446 N N . SER A 1 327 ? 22.069 -11.375 -9.426 1.00 88.38 327 SER A N 1
ATOM 2447 C CA . SER A 1 327 ? 21.568 -11.758 -8.099 1.00 88.38 327 SER A CA 1
ATOM 2448 C C . SER A 1 327 ? 20.045 -11.695 -7.964 1.00 88.38 327 SER A C 1
ATOM 2450 O O . SER A 1 327 ? 19.529 -12.233 -7.001 1.00 88.38 327 SER A O 1
ATOM 2452 N N . GLY A 1 328 ? 19.339 -11.089 -8.922 1.00 91.94 328 GLY A N 1
ATOM 2453 C CA . GLY A 1 328 ? 17.878 -11.058 -9.007 1.00 91.94 328 GLY A CA 1
ATOM 2454 C C . GLY A 1 328 ? 17.414 -11.058 -10.465 1.00 91.94 328 GLY A C 1
ATOM 2455 O O . GLY A 1 328 ? 18.224 -11.196 -11.393 1.00 91.94 328 GLY A O 1
ATOM 2456 N N . GLY A 1 329 ? 16.115 -10.878 -10.701 1.00 94.19 329 GLY A N 1
ATOM 2457 C CA . GLY A 1 329 ? 15.592 -10.827 -12.066 1.00 94.19 329 GLY A CA 1
ATOM 2458 C C . GLY A 1 329 ? 14.075 -10.767 -12.188 1.00 94.19 329 GLY A C 1
ATOM 2459 O O . GLY A 1 329 ? 13.341 -11.039 -11.246 1.00 94.19 329 GLY A O 1
ATOM 2460 N N . THR A 1 330 ? 13.607 -10.438 -13.393 1.00 96.12 330 THR A N 1
ATOM 2461 C CA . THR A 1 330 ? 12.182 -10.447 -13.747 1.00 96.12 330 THR A CA 1
ATOM 2462 C C . THR A 1 330 ? 11.795 -11.788 -14.359 1.00 96.12 330 THR A C 1
ATOM 2464 O O . THR A 1 330 ? 12.399 -12.241 -15.336 1.00 96.12 330 THR A O 1
ATOM 2467 N N . LEU A 1 331 ? 10.745 -12.396 -13.824 1.00 96.50 331 LEU A N 1
ATOM 2468 C CA . LEU A 1 331 ? 10.144 -13.629 -14.306 1.00 96.50 331 LEU A CA 1
ATOM 2469 C C . LEU A 1 331 ? 8.889 -13.320 -15.124 1.00 96.50 331 LEU A C 1
ATOM 2471 O O . LEU A 1 331 ? 8.136 -12.404 -14.809 1.00 96.50 331 LEU A O 1
ATOM 2475 N N . ALA A 1 332 ? 8.650 -14.117 -16.164 1.00 97.50 332 ALA A N 1
ATOM 2476 C CA . ALA A 1 332 ? 7.384 -14.160 -16.887 1.00 97.50 332 ALA A CA 1
ATOM 2477 C C . ALA A 1 332 ? 6.791 -15.559 -16.713 1.00 97.50 332 ALA A C 1
ATOM 2479 O O . ALA A 1 332 ? 7.287 -16.535 -17.281 1.00 97.50 332 ALA A O 1
ATOM 2480 N N . VAL A 1 333 ? 5.751 -15.661 -15.893 1.00 96.88 333 VAL A N 1
ATOM 2481 C CA . VAL A 1 333 ? 5.156 -16.921 -15.458 1.00 96.88 333 VAL A CA 1
ATOM 2482 C C . VAL A 1 333 ? 3.856 -17.148 -16.218 1.00 96.88 333 VAL A C 1
ATOM 2484 O O . VAL A 1 333 ? 2.934 -16.337 -16.178 1.00 96.88 333 VAL A O 1
ATOM 2487 N N . THR A 1 334 ? 3.766 -18.282 -16.906 1.00 94.88 334 THR A N 1
ATOM 2488 C CA . THR A 1 334 ? 2.508 -18.778 -17.478 1.00 94.88 334 THR A CA 1
ATOM 2489 C C . THR A 1 334 ? 1.960 -19.897 -16.617 1.00 94.88 334 THR A C 1
ATOM 2491 O O . THR A 1 334 ? 2.725 -20.685 -16.063 1.00 94.88 334 THR A O 1
ATOM 2494 N N . GLY A 1 335 ? 0.646 -20.055 -16.601 1.00 89.75 335 GLY A N 1
ATOM 2495 C CA . GLY A 1 335 ? 0.008 -21.090 -15.813 1.00 89.75 335 GLY A CA 1
ATOM 2496 C C . GLY A 1 335 ? -1.386 -21.417 -16.320 1.00 89.75 335 GLY A C 1
ATOM 2497 O O . GLY A 1 335 ? -1.885 -20.825 -17.279 1.00 89.75 335 GLY A O 1
ATOM 2498 N N . PRO A 1 336 ? -2.049 -22.389 -15.686 1.00 92.19 336 PRO A N 1
ATOM 2499 C CA . PRO A 1 336 ? -3.421 -22.741 -16.001 1.00 92.19 336 PRO A CA 1
ATOM 2500 C C . PRO A 1 336 ? -4.434 -21.755 -15.385 1.00 92.19 336 PRO A C 1
ATOM 2502 O O . PRO A 1 336 ? -5.475 -22.207 -14.909 1.00 92.19 336 PRO A O 1
ATOM 2505 N N . TRP A 1 337 ? -4.156 -20.445 -15.413 1.00 93.19 337 TRP A N 1
ATOM 2506 C CA . TRP A 1 337 ? -4.948 -19.359 -14.803 1.00 93.19 337 TRP A CA 1
ATOM 2507 C C . TRP A 1 337 ? -6.466 -19.475 -15.070 1.00 93.19 337 TRP A C 1
ATOM 2509 O O . TRP A 1 337 ? -7.279 -19.463 -14.141 1.00 93.19 337 TRP A O 1
ATOM 2519 N N . PRO A 1 338 ? -6.926 -19.812 -16.298 1.00 87.56 338 PRO A N 1
ATOM 2520 C CA . PRO A 1 338 ? -8.357 -20.000 -16.559 1.00 87.56 338 PRO A CA 1
ATOM 2521 C C . PRO A 1 338 ? -9.047 -21.105 -15.730 1.00 87.56 338 PRO A C 1
ATOM 2523 O O . PRO A 1 338 ? -10.274 -21.190 -15.725 1.00 87.56 338 PRO A O 1
ATOM 2526 N N . ARG A 1 339 ? -8.307 -21.953 -15.006 1.00 86.38 339 ARG A N 1
ATOM 2527 C CA . ARG A 1 339 ? -8.837 -23.053 -14.184 1.00 86.38 339 ARG A CA 1
ATOM 2528 C C . ARG A 1 339 ? -8.817 -22.786 -12.671 1.00 86.38 339 ARG A C 1
ATOM 2530 O O . ARG A 1 339 ? -9.114 -23.715 -11.927 1.00 86.38 339 ARG A O 1
ATOM 2537 N N . GLY A 1 340 ? -8.503 -21.570 -12.217 1.00 86.12 340 GLY A N 1
ATOM 2538 C CA . GLY A 1 340 ? -8.403 -21.239 -10.789 1.00 86.12 340 GLY A CA 1
ATOM 2539 C C . GLY A 1 340 ? -8.928 -19.850 -10.417 1.00 86.12 340 GLY A C 1
ATOM 2540 O O . GLY A 1 340 ? -9.750 -19.277 -11.136 1.00 86.12 340 GLY A O 1
ATOM 2541 N N . ALA A 1 341 ? -8.466 -19.360 -9.261 1.00 89.19 341 ALA A N 1
ATOM 2542 C CA . ALA A 1 341 ? -8.754 -18.023 -8.732 1.00 89.19 341 ALA A CA 1
ATOM 2543 C C . ALA A 1 341 ? -7.792 -16.936 -9.255 1.00 89.19 341 ALA A C 1
ATOM 2545 O O . ALA A 1 341 ? -8.092 -15.750 -9.129 1.00 89.19 341 ALA A O 1
ATOM 2546 N N . LEU A 1 342 ? -6.662 -17.334 -9.848 1.00 92.19 342 LEU A N 1
ATOM 2547 C CA . LEU A 1 342 ? -5.681 -16.455 -10.494 1.00 92.19 342 LEU A CA 1
ATOM 2548 C C . LEU A 1 342 ? -5.929 -16.403 -11.998 1.00 92.19 342 LEU A C 1
ATOM 2550 O O . LEU A 1 342 ? -6.158 -17.494 -12.563 1.00 92.19 342 LEU A O 1
#